Protein AF-A0A7W8G074-F1 (afdb_monomer_lite)

pLDDT: mean 88.77, std 14.01, range [34.03, 98.75]

InterPro domains:
  IPR021770 Protein of unknown function DUF3335 [PF11814] (8-206)

Organism: NCBI:txid659595

Radius of gyration: 16.09 Å; chains: 1; bounding box: 36×40×39 Å

Sequence (214 aa):
MSTRRLRYPAQRLDFTCGASALMYAVARLVPTAGTGLQEEIGIWREANTVYMGAGHPGCGPYGLALAARRRGLQASVLRNTDAVFLAATVRLPAHRAIMASEHARMRHAALQAGVRDAHADIDRWRMSDRIARGEQPIVLVSLARLTGEHAPHWVLVDAITPDTVRFIDPWNDTGGPTARRREVAHGEFARIARFGRIGERALVSVGAGRSSTS

Structure (mmCIF, N/CA/C/O backbone):
data_AF-A0A7W8G074-F1
#
_entry.id   AF-A0A7W8G074-F1
#
loop_
_atom_site.group_PDB
_atom_site.id
_atom_site.type_symbol
_atom_site.label_atom_id
_atom_site.label_alt_id
_atom_site.label_comp_id
_atom_site.label_asym_id
_atom_site.label_entity_id
_atom_site.label_seq_id
_atom_site.pdbx_PDB_ins_code
_atom_site.Cartn_x
_atom_site.Cartn_y
_atom_site.Cartn_z
_atom_site.occupancy
_atom_site.B_iso_or_equiv
_atom_site.auth_seq_id
_atom_site.auth_comp_id
_atom_site.auth_asym_id
_atom_site.auth_atom_id
_atom_site.pdbx_PDB_model_num
ATOM 1 N N . MET A 1 1 ? -17.413 11.388 17.489 1.00 35.72 1 MET A N 1
ATOM 2 C CA . MET A 1 1 ? -16.475 10.275 17.213 1.00 35.72 1 MET A CA 1
ATOM 3 C C . MET A 1 1 ? -15.110 10.637 17.773 1.00 35.72 1 MET A C 1
ATOM 5 O O . MET A 1 1 ? -14.504 11.585 17.294 1.00 35.72 1 MET A O 1
ATOM 9 N N . SER A 1 2 ? -14.678 9.954 18.836 1.00 34.03 2 SER A N 1
ATOM 10 C CA . SER A 1 2 ? -13.442 10.268 19.562 1.00 34.03 2 SER A CA 1
ATOM 11 C C . SER A 1 2 ? -12.218 10.175 18.644 1.00 34.03 2 SER A C 1
ATOM 13 O O . SER A 1 2 ? -11.953 9.138 18.032 1.00 34.03 2 SER A O 1
ATOM 15 N N . THR A 1 3 ? -11.478 11.277 18.536 1.00 38.81 3 THR A N 1
ATOM 16 C CA . THR A 1 3 ? -10.161 11.376 17.908 1.00 38.81 3 THR A CA 1
ATOM 17 C C . THR A 1 3 ? -9.169 10.546 18.717 1.00 38.81 3 THR A C 1
ATOM 19 O O . THR A 1 3 ? -8.430 11.057 19.556 1.00 38.81 3 THR A O 1
ATOM 22 N N . ARG A 1 4 ? -9.140 9.231 18.471 1.00 48.94 4 ARG A N 1
ATOM 23 C CA . ARG A 1 4 ? -8.088 8.338 18.968 1.00 48.94 4 ARG A CA 1
ATOM 24 C C . ARG A 1 4 ? -6.745 8.949 18.558 1.00 48.94 4 ARG A C 1
ATOM 26 O O . ARG A 1 4 ? -6.403 8.948 17.375 1.00 48.94 4 ARG A O 1
ATOM 33 N N . ARG A 1 5 ? -6.038 9.553 19.526 1.00 49.78 5 ARG A N 1
ATOM 34 C CA . ARG A 1 5 ? -4.721 10.174 19.324 1.00 49.78 5 ARG A CA 1
ATOM 35 C C . ARG A 1 5 ? -3.854 9.189 18.546 1.00 49.78 5 ARG A C 1
ATOM 37 O O . ARG A 1 5 ? -3.754 8.026 18.938 1.00 49.78 5 ARG A O 1
ATOM 44 N N . LEU A 1 6 ? -3.244 9.657 17.457 1.00 54.59 6 LEU A N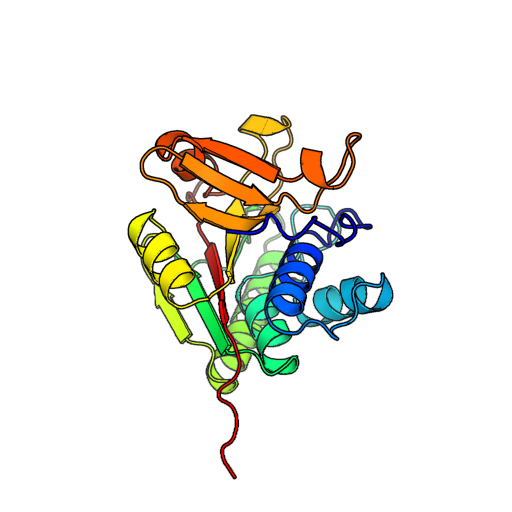 1
ATOM 45 C CA . LEU A 1 6 ? -2.226 8.918 16.718 1.00 54.59 6 LEU A CA 1
ATOM 46 C C . LEU A 1 6 ? -1.060 8.618 17.680 1.00 54.59 6 LEU A C 1
ATOM 48 O O . LEU A 1 6 ? -0.157 9.431 17.826 1.00 54.59 6 LEU A O 1
ATOM 52 N N . ARG A 1 7 ? -1.091 7.471 18.368 1.00 64.50 7 ARG A N 1
ATOM 53 C CA . ARG A 1 7 ? -0.002 6.982 19.237 1.00 64.50 7 ARG A CA 1
ATOM 54 C C . ARG A 1 7 ? 0.980 6.074 18.493 1.00 64.50 7 ARG A C 1
ATOM 56 O O . ARG A 1 7 ? 1.750 5.357 19.115 1.00 64.50 7 ARG A O 1
ATOM 63 N N . TYR A 1 8 ? 0.934 6.070 17.167 1.00 74.00 8 TYR A N 1
ATOM 64 C CA . TYR A 1 8 ? 1.802 5.221 16.362 1.00 74.00 8 TYR A CA 1
ATOM 65 C C . TYR A 1 8 ? 3.059 5.976 15.952 1.00 74.00 8 TYR A C 1
ATOM 67 O O . TYR A 1 8 ? 2.957 7.153 15.613 1.00 74.00 8 TYR A O 1
ATOM 75 N N . PRO A 1 9 ? 4.227 5.333 15.945 1.00 75.12 9 PRO A N 1
ATOM 76 C CA . PRO A 1 9 ? 5.473 5.958 15.516 1.00 75.12 9 PRO A CA 1
ATOM 77 C C . PRO A 1 9 ? 5.463 6.244 14.011 1.00 75.12 9 PRO A C 1
ATOM 79 O O . PRO A 1 9 ? 4.681 5.644 13.269 1.00 75.12 9 PRO A O 1
ATOM 82 N N . ALA A 1 10 ? 6.283 7.198 13.569 1.00 86.19 10 ALA A N 1
ATOM 83 C CA . ALA A 1 10 ? 6.603 7.374 12.151 1.00 86.19 10 ALA A CA 1
ATOM 84 C C . ALA A 1 10 ? 7.384 6.162 11.626 1.00 86.19 10 ALA A C 1
ATOM 86 O O . ALA A 1 10 ? 7.923 5.396 12.431 1.00 86.19 10 ALA A O 1
ATOM 87 N N . GLN A 1 11 ? 7.439 5.985 10.300 1.00 89.50 11 GLN A N 1
ATOM 88 C CA . GLN A 1 11 ? 8.413 5.055 9.732 1.00 89.50 11 GLN A CA 1
ATOM 89 C C . GLN A 1 11 ? 9.815 5.483 10.154 1.00 89.50 11 GLN A C 1
ATOM 91 O O . GLN A 1 11 ? 10.095 6.675 10.292 1.00 89.50 11 GLN A O 1
ATOM 96 N N . ARG A 1 12 ? 10.670 4.500 10.397 1.00 90.19 12 ARG A N 1
ATOM 97 C CA . ARG A 1 12 ? 12.016 4.724 10.935 1.00 90.19 12 ARG A CA 1
ATOM 98 C C . ARG A 1 12 ? 13.106 4.550 9.890 1.00 90.19 12 ARG A C 1
ATOM 100 O O . ARG A 1 12 ? 14.252 4.874 10.171 1.00 90.19 12 ARG A O 1
ATOM 107 N N . LEU A 1 13 ? 12.754 3.987 8.737 1.00 90.88 13 LEU A N 1
ATOM 108 C CA . LEU A 1 13 ? 13.669 3.640 7.660 1.00 90.88 13 LEU A CA 1
ATOM 109 C C . LEU A 1 13 ? 13.098 4.132 6.327 1.00 90.88 13 LEU A C 1
ATOM 111 O O . LEU A 1 13 ? 11.883 4.144 6.121 1.00 90.88 13 LEU A O 1
ATOM 115 N N . ASP A 1 14 ? 13.977 4.475 5.395 1.00 88.56 14 ASP A N 1
ATOM 116 C CA . ASP A 1 14 ? 13.617 5.152 4.137 1.00 88.56 14 ASP A CA 1
ATOM 117 C C . ASP A 1 14 ? 12.815 4.273 3.165 1.00 88.56 14 ASP A C 1
ATOM 119 O O . ASP A 1 14 ? 12.190 4.755 2.227 1.00 88.56 14 ASP A O 1
ATOM 123 N N . PHE A 1 15 ? 12.771 2.967 3.422 1.00 91.25 15 PHE A N 1
ATOM 124 C CA . PHE A 1 15 ? 12.181 1.954 2.547 1.00 91.25 15 PHE A CA 1
ATOM 125 C C . PHE A 1 15 ? 11.014 1.180 3.189 1.00 91.25 15 PHE A C 1
ATOM 127 O O . PHE A 1 15 ? 10.492 0.229 2.600 1.00 91.25 15 PHE A O 1
ATOM 134 N N . THR A 1 16 ? 10.576 1.565 4.394 1.00 94.81 16 THR A N 1
ATOM 135 C CA . THR A 1 16 ? 9.543 0.845 5.164 1.00 94.81 16 THR A CA 1
ATOM 136 C C . THR A 1 16 ? 8.171 1.514 5.150 1.00 94.81 16 THR A C 1
ATOM 138 O O . THR A 1 16 ? 7.312 1.135 5.943 1.00 94.81 16 THR A O 1
ATOM 141 N N . CYS A 1 17 ? 7.891 2.450 4.237 1.00 94.94 17 CYS A N 1
ATOM 142 C CA . CYS A 1 17 ? 6.596 3.146 4.183 1.00 94.94 17 CYS A CA 1
AT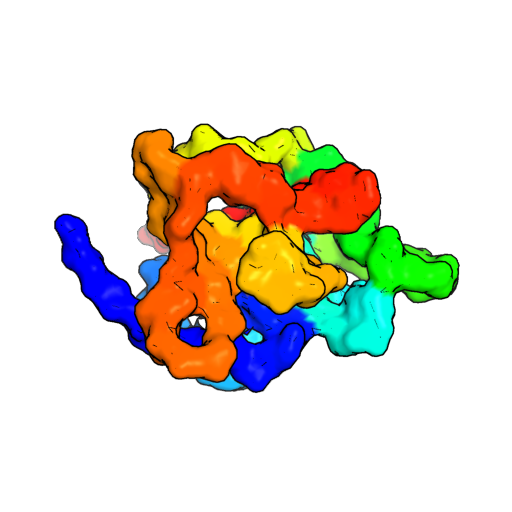OM 143 C C . CYS A 1 17 ? 5.390 2.192 4.140 1.00 94.94 17 CYS A C 1
ATOM 145 O O . CYS A 1 17 ? 4.461 2.326 4.935 1.00 94.94 17 CYS A O 1
ATOM 147 N N . GLY A 1 18 ? 5.439 1.159 3.291 1.00 96.56 18 GLY A N 1
ATOM 148 C CA . GLY A 1 18 ? 4.394 0.133 3.220 1.00 96.56 18 GLY A CA 1
ATOM 149 C C . GLY A 1 18 ? 4.266 -0.673 4.512 1.00 96.56 18 GLY A C 1
ATOM 150 O O . GLY A 1 18 ? 3.155 -0.925 4.976 1.00 96.56 18 GLY A O 1
ATOM 151 N N . ALA A 1 19 ? 5.396 -1.025 5.126 1.00 97.19 19 ALA A N 1
ATOM 152 C CA . ALA A 1 19 ? 5.420 -1.761 6.382 1.00 97.19 19 ALA A CA 1
ATOM 153 C C . ALA A 1 19 ? 4.850 -0.939 7.543 1.00 97.19 19 ALA A C 1
ATOM 155 O O . ALA A 1 19 ? 4.017 -1.431 8.299 1.00 97.19 19 ALA A O 1
ATOM 156 N N . SER A 1 20 ? 5.229 0.334 7.638 1.00 95.38 20 SER A N 1
ATOM 157 C CA . SER A 1 20 ? 4.722 1.276 8.633 1.00 95.38 20 SER A CA 1
ATOM 158 C C . SER A 1 20 ? 3.224 1.552 8.446 1.00 95.38 20 SER A C 1
ATOM 160 O O . SER A 1 20 ? 2.461 1.499 9.413 1.00 95.38 20 SER A O 1
ATOM 162 N N . ALA A 1 21 ? 2.761 1.742 7.203 1.00 95.94 21 ALA A N 1
ATOM 163 C CA . ALA A 1 21 ? 1.339 1.895 6.895 1.00 95.94 21 ALA A CA 1
ATOM 164 C C . ALA A 1 21 ? 0.527 0.644 7.281 1.00 95.94 21 ALA A C 1
ATOM 166 O O . ALA A 1 21 ? -0.542 0.765 7.886 1.00 95.94 21 ALA A O 1
ATOM 167 N N . LEU A 1 22 ? 1.048 -0.558 7.000 1.00 97.31 22 LEU A N 1
ATOM 168 C CA . LEU A 1 22 ? 0.409 -1.806 7.415 1.00 97.31 22 LEU A CA 1
ATOM 169 C C . LEU A 1 22 ? 0.419 -1.980 8.933 1.00 97.31 22 LEU A C 1
ATOM 171 O O . LEU A 1 22 ? -0.613 -2.317 9.500 1.00 97.31 22 LEU A O 1
ATOM 175 N N . MET A 1 23 ? 1.534 -1.706 9.605 1.00 94.88 23 MET A N 1
ATOM 176 C CA . MET A 1 23 ? 1.633 -1.749 11.066 1.00 94.88 23 MET A CA 1
ATOM 177 C C . MET A 1 23 ? 0.585 -0.840 11.718 1.00 94.88 23 MET A C 1
ATOM 179 O O . MET A 1 23 ? -0.084 -1.229 12.676 1.00 94.88 23 MET A O 1
ATOM 183 N N . TYR A 1 24 ? 0.375 0.351 11.150 1.00 92.44 24 TYR A N 1
ATOM 184 C CA . TYR A 1 24 ? -0.671 1.270 11.584 1.00 92.44 24 TYR A CA 1
ATOM 185 C C . TYR A 1 24 ? -2.071 0.670 11.392 1.00 92.44 24 TYR A C 1
ATOM 187 O O . TYR A 1 24 ? -2.896 0.696 12.308 1.00 92.44 24 TYR A O 1
ATOM 195 N N . ALA A 1 25 ? -2.345 0.111 10.212 1.00 94.44 25 ALA A N 1
ATOM 196 C CA . ALA A 1 25 ? -3.617 -0.533 9.902 1.00 94.44 25 ALA A CA 1
ATOM 197 C C . ALA A 1 25 ? -3.902 -1.728 10.830 1.00 94.44 25 ALA A C 1
ATOM 199 O O . ALA A 1 25 ? -4.999 -1.837 11.379 1.00 94.44 25 ALA A O 1
ATOM 200 N N . VAL A 1 26 ? -2.896 -2.574 11.070 1.00 93.81 26 VAL A N 1
ATOM 201 C CA . VAL A 1 26 ? -2.957 -3.717 11.988 1.00 93.81 26 VAL A CA 1
ATOM 202 C C . VAL A 1 26 ? -3.316 -3.238 13.380 1.00 93.81 26 VAL A C 1
ATOM 204 O O . VAL A 1 26 ? -4.281 -3.719 13.960 1.00 93.81 26 VAL A O 1
ATOM 207 N N . ALA A 1 27 ? -2.613 -2.243 13.904 1.00 91.25 27 ALA A N 1
ATOM 208 C CA . ALA A 1 27 ? -2.839 -1.805 15.268 1.00 91.25 27 ALA A CA 1
ATOM 209 C C . ALA A 1 27 ? -4.152 -1.014 15.454 1.00 91.25 27 ALA A C 1
ATOM 211 O O . ALA A 1 27 ? -4.669 -0.895 16.571 1.00 91.25 27 ALA A O 1
ATOM 212 N N . ARG A 1 28 ? -4.760 -0.502 14.370 1.00 90.31 28 ARG A N 1
ATOM 213 C CA . ARG A 1 28 ? -6.147 -0.004 14.403 1.00 90.31 28 ARG A CA 1
ATOM 214 C C . ARG A 1 28 ? -7.155 -1.112 14.685 1.00 90.31 28 ARG A C 1
ATOM 216 O O . ARG A 1 28 ? -8.106 -0.839 15.417 1.00 90.31 28 ARG A O 1
ATOM 223 N N . LEU A 1 29 ? -6.915 -2.302 14.138 1.00 92.38 29 LEU A N 1
ATOM 224 C CA . LEU A 1 29 ? -7.785 -3.476 14.221 1.00 92.38 29 LEU A CA 1
ATOM 225 C C . LEU A 1 29 ? -7.451 -4.387 15.414 1.00 92.38 29 LEU A C 1
ATOM 227 O O . LEU A 1 29 ? -8.345 -5.006 15.977 1.00 92.38 29 LEU A O 1
ATOM 231 N N . VAL A 1 30 ? -6.180 -4.440 15.818 1.00 91.25 30 VAL A N 1
ATOM 232 C CA . VAL A 1 30 ? -5.643 -5.290 16.888 1.00 91.25 30 VAL A CA 1
ATOM 233 C C . VAL A 1 30 ? -4.858 -4.403 17.864 1.00 91.25 30 VAL A C 1
ATOM 235 O O . VAL A 1 30 ? -3.669 -4.163 17.656 1.00 91.25 30 VAL A O 1
ATOM 238 N N . PRO A 1 31 ? -5.494 -3.870 18.927 1.00 84.94 31 PRO A N 1
ATOM 239 C CA . PRO A 1 31 ? -4.863 -2.896 19.827 1.00 84.94 31 PRO A CA 1
ATOM 240 C C . PRO A 1 31 ? -3.605 -3.391 20.556 1.00 84.94 31 PRO A C 1
ATOM 242 O O . PRO A 1 31 ? -2.820 -2.572 21.022 1.00 84.94 31 PRO A O 1
ATOM 245 N N . THR A 1 32 ? -3.418 -4.708 20.655 1.00 86.75 32 THR A N 1
ATOM 246 C CA . THR A 1 32 ? -2.262 -5.365 21.282 1.00 86.75 32 THR A CA 1
ATOM 247 C C . THR A 1 32 ? -1.091 -5.602 20.326 1.00 86.75 32 THR A C 1
ATOM 249 O O . THR A 1 32 ? -0.056 -6.109 20.752 1.00 86.75 32 THR A O 1
ATOM 252 N N . ALA A 1 33 ? -1.231 -5.265 19.039 1.00 88.00 33 ALA A N 1
ATOM 253 C CA . ALA A 1 33 ? -0.178 -5.482 18.056 1.00 88.00 33 ALA A CA 1
ATOM 254 C C . ALA A 1 33 ? 1.072 -4.641 18.361 1.00 88.00 33 ALA A C 1
ATOM 256 O O . ALA A 1 33 ? 0.982 -3.476 18.757 1.00 88.00 33 ALA A O 1
ATOM 257 N N . GLY A 1 34 ? 2.247 -5.231 18.129 1.00 86.50 34 GLY A N 1
ATOM 258 C CA . GLY A 1 34 ? 3.523 -4.539 18.266 1.00 86.50 34 GLY A CA 1
ATOM 259 C C . GLY A 1 34 ? 3.649 -3.368 17.289 1.00 86.50 34 GLY A C 1
ATOM 260 O O . GLY A 1 34 ? 3.183 -3.426 16.156 1.00 86.50 34 GLY A O 1
ATOM 261 N N . THR A 1 35 ? 4.297 -2.287 17.726 1.00 89.56 35 THR A N 1
ATOM 262 C CA . THR A 1 35 ? 4.572 -1.101 16.886 1.00 89.56 35 THR A CA 1
ATOM 263 C C . THR A 1 35 ? 6.049 -0.690 16.916 1.00 89.56 35 THR A C 1
ATOM 265 O O . THR A 1 35 ? 6.412 0.462 16.646 1.00 89.56 35 THR A O 1
ATOM 268 N N . GLY A 1 36 ? 6.911 -1.607 17.357 1.00 91.75 36 GLY A N 1
ATOM 269 C CA . GLY A 1 36 ? 8.351 -1.400 17.470 1.00 91.75 36 GLY A CA 1
ATOM 270 C C . GLY A 1 36 ? 9.069 -1.531 16.126 1.00 91.75 36 GLY A C 1
ATOM 271 O O . GLY A 1 36 ? 8.514 -2.040 15.158 1.00 91.75 36 GLY A O 1
ATOM 272 N N . LEU A 1 37 ? 10.338 -1.117 16.088 1.00 93.44 37 LEU A N 1
ATOM 273 C CA . LEU A 1 37 ? 11.189 -1.232 14.896 1.00 93.44 37 LEU A CA 1
ATOM 274 C C . LEU A 1 37 ? 11.324 -2.685 14.403 1.00 93.44 37 LEU A C 1
ATOM 276 O O . LEU A 1 37 ? 11.368 -2.925 13.202 1.00 93.44 37 LEU A O 1
ATOM 280 N N . GLN A 1 38 ? 11.360 -3.658 15.319 1.00 95.12 38 GLN A N 1
ATOM 281 C CA . GLN A 1 38 ? 11.438 -5.078 14.958 1.00 95.12 38 GLN A CA 1
ATOM 282 C C . GLN A 1 38 ? 10.217 -5.535 14.155 1.00 95.12 38 GLN A C 1
ATOM 284 O O . GLN A 1 38 ? 10.370 -6.255 13.174 1.00 95.12 38 GLN A O 1
ATOM 289 N N . GLU A 1 39 ? 9.023 -5.074 14.531 1.00 95.19 39 GLU A N 1
ATOM 290 C CA . GLU A 1 39 ? 7.791 -5.384 13.805 1.00 95.19 39 GLU A CA 1
ATOM 291 C C . GLU A 1 39 ? 7.772 -4.703 12.431 1.00 95.19 39 GLU A C 1
ATOM 293 O O . GLU A 1 39 ? 7.429 -5.328 11.432 1.00 95.19 39 GLU A O 1
ATOM 298 N N . GLU A 1 40 ? 8.216 -3.445 12.359 1.00 96.38 40 GLU A N 1
ATOM 299 C CA . GLU A 1 40 ? 8.347 -2.696 11.105 1.00 96.38 40 GLU A CA 1
ATOM 300 C C . GLU A 1 40 ? 9.286 -3.404 10.109 1.00 96.38 40 GLU A C 1
ATOM 302 O O . GLU A 1 40 ? 8.924 -3.615 8.949 1.00 96.38 40 GLU A O 1
ATOM 307 N N . ILE A 1 41 ? 10.463 -3.845 10.569 1.00 97.00 41 ILE A N 1
ATOM 308 C CA . ILE A 1 41 ? 11.409 -4.631 9.762 1.00 97.00 41 ILE A CA 1
ATOM 309 C C . ILE A 1 41 ? 10.826 -6.007 9.425 1.00 97.00 41 ILE A C 1
ATOM 311 O O . ILE A 1 41 ? 10.993 -6.479 8.301 1.00 97.00 41 ILE A O 1
ATOM 315 N N . GLY A 1 42 ? 10.139 -6.653 10.369 1.00 97.50 42 GLY A N 1
ATOM 316 C CA . GLY A 1 42 ? 9.485 -7.944 10.167 1.00 97.50 42 GLY A CA 1
ATOM 317 C C . GLY A 1 42 ? 8.478 -7.891 9.022 1.00 97.50 42 GLY A C 1
ATOM 318 O O . GLY A 1 42 ? 8.593 -8.666 8.076 1.00 97.50 42 GLY A O 1
ATOM 319 N N . ILE A 1 43 ? 7.561 -6.918 9.047 1.00 98.00 43 ILE A N 1
ATOM 320 C CA . ILE A 1 43 ? 6.612 -6.682 7.951 1.00 98.00 43 ILE A CA 1
ATOM 321 C C . ILE A 1 43 ? 7.357 -6.436 6.639 1.00 98.00 43 ILE A C 1
ATOM 323 O O . ILE A 1 43 ? 7.006 -7.026 5.619 1.00 98.00 43 ILE A O 1
ATOM 327 N N . TRP A 1 44 ? 8.386 -5.585 6.645 1.00 97.81 44 TRP A N 1
ATOM 328 C CA . TRP A 1 44 ? 9.151 -5.299 5.434 1.00 97.81 44 TRP A CA 1
ATOM 329 C C . TRP A 1 44 ? 9.794 -6.563 4.849 1.00 97.81 44 TRP A C 1
ATOM 331 O O . TRP A 1 44 ? 9.658 -6.803 3.655 1.00 97.81 44 TRP A O 1
ATOM 341 N N . ARG A 1 45 ? 10.408 -7.426 5.667 1.00 97.31 45 ARG A N 1
ATOM 342 C CA . ARG A 1 45 ? 11.003 -8.695 5.205 1.00 97.31 45 ARG A CA 1
ATOM 343 C C . ARG A 1 45 ? 9.983 -9.651 4.590 1.00 97.31 45 ARG A C 1
ATOM 345 O O . ARG A 1 45 ? 10.347 -10.469 3.754 1.00 97.31 45 ARG A O 1
ATOM 352 N N . GLU A 1 46 ? 8.730 -9.584 5.028 1.00 97.50 46 GLU A N 1
ATOM 353 C CA . GLU A 1 46 ? 7.642 -10.400 4.482 1.00 97.50 46 GLU A CA 1
ATOM 354 C C . GLU A 1 46 ? 7.043 -9.816 3.203 1.00 97.50 46 GLU A C 1
ATOM 356 O O . GLU A 1 46 ? 6.485 -10.560 2.396 1.00 97.50 46 GLU A O 1
ATOM 361 N N . ALA A 1 47 ? 7.122 -8.493 3.044 1.00 97.88 47 ALA A N 1
ATOM 362 C CA . ALA A 1 47 ? 6.377 -7.750 2.038 1.00 97.88 47 ALA A CA 1
ATOM 363 C C . ALA A 1 47 ? 7.236 -7.108 0.941 1.00 97.88 47 ALA A C 1
ATOM 365 O O . ALA A 1 47 ? 6.672 -6.551 -0.013 1.00 97.88 47 ALA A O 1
ATOM 366 N N . ASN A 1 48 ? 8.563 -7.114 1.083 1.00 95.50 48 ASN A N 1
ATOM 367 C CA . ASN A 1 48 ? 9.450 -6.403 0.179 1.00 95.50 48 ASN A CA 1
ATOM 368 C C . ASN A 1 48 ? 9.417 -6.964 -1.247 1.00 95.50 48 ASN A C 1
ATOM 370 O O . ASN A 1 48 ? 9.071 -8.109 -1.532 1.00 95.50 48 ASN A O 1
ATOM 374 N N . THR A 1 49 ? 9.752 -6.077 -2.167 1.00 91.94 49 THR A N 1
ATOM 375 C CA . THR A 1 49 ? 10.137 -6.426 -3.529 1.00 91.94 49 THR A CA 1
ATOM 376 C C . THR A 1 49 ? 11.623 -6.800 -3.552 1.00 91.94 49 THR A C 1
ATOM 378 O O . THR A 1 49 ? 12.318 -6.681 -2.545 1.00 91.94 49 THR A O 1
ATOM 381 N N . VAL A 1 50 ? 12.137 -7.242 -4.701 1.00 91.69 50 VAL A N 1
ATOM 382 C CA . VAL A 1 50 ? 13.587 -7.478 -4.855 1.00 91.69 50 VAL A CA 1
ATOM 383 C C . VAL A 1 50 ? 14.323 -6.209 -5.270 1.00 91.69 50 VAL A C 1
ATOM 385 O O . VAL A 1 50 ? 15.444 -5.966 -4.838 1.00 91.69 50 VAL A O 1
ATOM 388 N N . TYR A 1 51 ? 13.680 -5.380 -6.092 1.00 91.19 51 TYR A N 1
ATOM 389 C CA . TYR A 1 51 ? 14.258 -4.155 -6.629 1.00 91.19 51 TYR A CA 1
ATOM 390 C C . TYR A 1 51 ? 13.218 -3.041 -6.645 1.00 91.19 51 TYR A C 1
ATOM 392 O O . TYR A 1 51 ? 12.050 -3.275 -6.956 1.00 91.19 51 TYR A O 1
ATOM 400 N N . MET A 1 52 ? 13.666 -1.819 -6.366 1.00 81.44 52 MET A N 1
ATOM 401 C CA . MET A 1 52 ? 12.870 -0.604 -6.510 1.00 81.44 52 MET A CA 1
ATOM 402 C C . MET A 1 52 ? 13.803 0.563 -6.832 1.00 81.44 52 MET A C 1
ATOM 404 O O . MET A 1 52 ? 14.569 1.012 -5.981 1.00 81.44 52 MET A O 1
ATOM 408 N N . GLY A 1 53 ? 13.779 1.040 -8.078 1.00 80.75 53 GLY A N 1
ATOM 409 C CA . GLY A 1 53 ? 14.746 2.044 -8.530 1.00 80.75 53 GLY A CA 1
ATOM 410 C C . GLY A 1 53 ? 16.200 1.603 -8.298 1.00 80.75 53 GLY A C 1
ATOM 411 O O . GLY A 1 53 ? 16.576 0.489 -8.663 1.00 80.75 53 GLY A O 1
ATOM 412 N N . ALA A 1 54 ? 17.008 2.489 -7.707 1.00 72.00 54 ALA A N 1
ATOM 413 C CA . ALA A 1 54 ? 18.404 2.232 -7.327 1.00 72.00 54 ALA A CA 1
ATOM 414 C C . ALA A 1 54 ? 18.611 2.059 -5.806 1.00 72.00 54 ALA A C 1
ATOM 416 O O . ALA A 1 54 ? 19.739 1.859 -5.367 1.00 72.00 54 ALA A O 1
ATOM 417 N N . GLY A 1 55 ? 17.544 2.181 -5.009 1.00 79.12 55 GLY A N 1
ATOM 418 C CA . GLY A 1 55 ? 17.601 2.137 -3.549 1.00 79.12 55 GLY A CA 1
ATOM 419 C C . GLY A 1 55 ? 17.216 0.776 -2.972 1.00 79.12 55 GLY A C 1
ATOM 420 O O . GLY A 1 55 ? 17.043 -0.211 -3.691 1.00 79.12 55 GLY A O 1
ATOM 421 N N . HIS A 1 56 ? 17.048 0.738 -1.649 1.00 85.81 56 HIS A N 1
ATOM 422 C CA . HIS A 1 56 ? 16.499 -0.429 -0.963 1.00 85.81 56 HIS A CA 1
ATOM 423 C C . HIS A 1 56 ? 15.086 -0.738 -1.479 1.00 85.81 56 HIS A C 1
ATOM 425 O O . HIS A 1 56 ? 14.290 0.184 -1.683 1.00 85.81 56 HIS A O 1
ATOM 431 N N . PRO A 1 57 ? 14.737 -2.018 -1.675 1.00 91.00 57 PRO A N 1
ATOM 432 C CA . PRO A 1 57 ? 13.415 -2.361 -2.159 1.00 91.00 57 PRO A CA 1
ATOM 433 C C . PRO A 1 57 ? 12.346 -2.025 -1.118 1.00 91.00 57 PRO A C 1
ATOM 435 O O . PRO A 1 57 ? 12.432 -2.436 0.038 1.00 91.00 57 PRO A O 1
ATOM 438 N N . GLY A 1 58 ? 11.301 -1.319 -1.543 1.00 93.69 58 GLY A N 1
ATOM 439 C CA . GLY A 1 58 ? 10.085 -1.132 -0.754 1.00 93.69 58 GLY A CA 1
ATOM 440 C C . GLY A 1 58 ? 9.149 -2.344 -0.817 1.00 93.69 58 GLY A C 1
ATOM 441 O O . GLY A 1 58 ? 9.489 -3.398 -1.360 1.00 93.69 58 GLY A O 1
ATOM 442 N N . CYS A 1 59 ? 7.936 -2.182 -0.288 1.00 97.19 59 CYS A N 1
ATOM 443 C CA . CYS A 1 59 ? 6.919 -3.237 -0.240 1.00 97.19 59 CYS A CA 1
ATOM 444 C C . CYS A 1 59 ? 6.055 -3.299 -1.511 1.00 97.19 59 CYS A C 1
ATOM 446 O O . CYS A 1 59 ? 5.685 -2.261 -2.066 1.00 97.19 59 CYS A O 1
ATOM 448 N N . GLY A 1 60 ? 5.682 -4.512 -1.929 1.00 97.38 60 GLY A N 1
ATOM 449 C CA . GLY A 1 60 ? 4.702 -4.754 -2.994 1.00 97.38 60 GLY A CA 1
ATOM 450 C C . GLY A 1 60 ? 3.288 -5.017 -2.450 1.00 97.38 60 GLY A C 1
ATOM 451 O O . GLY A 1 60 ? 3.144 -5.429 -1.297 1.00 97.38 60 GLY A O 1
ATOM 452 N N . PRO A 1 61 ? 2.225 -4.849 -3.262 1.00 98.25 61 PRO A N 1
ATOM 453 C CA . PRO A 1 61 ? 0.841 -4.985 -2.797 1.00 98.25 61 PRO A CA 1
ATOM 454 C C . PRO A 1 61 ? 0.520 -6.395 -2.282 1.00 98.25 61 PRO A C 1
ATOM 456 O O . PRO A 1 61 ? -0.095 -6.551 -1.229 1.00 98.25 61 PRO A O 1
ATOM 459 N N . TYR A 1 62 ? 0.977 -7.431 -2.991 1.00 98.62 62 TYR A N 1
ATOM 460 C CA . TYR A 1 62 ? 0.765 -8.823 -2.587 1.00 98.62 62 TYR A CA 1
ATOM 461 C C . TYR A 1 62 ? 1.564 -9.199 -1.339 1.00 98.62 62 TYR A C 1
ATOM 463 O O . TYR A 1 62 ? 1.044 -9.900 -0.476 1.00 98.62 62 TYR A O 1
ATOM 471 N N . GLY A 1 63 ? 2.787 -8.680 -1.211 1.00 98.44 63 GLY A N 1
ATOM 472 C CA . GLY A 1 63 ? 3.604 -8.849 -0.013 1.00 98.44 63 GLY A CA 1
ATOM 473 C C . GLY A 1 63 ? 2.945 -8.229 1.222 1.00 98.44 63 GLY A C 1
ATOM 474 O O . GLY A 1 63 ? 2.816 -8.888 2.251 1.00 98.44 63 GLY A O 1
ATOM 475 N N . LEU A 1 64 ? 2.430 -6.999 1.105 1.00 98.75 64 LEU A N 1
ATOM 476 C CA . LEU A 1 64 ? 1.680 -6.344 2.184 1.00 98.75 64 LEU A CA 1
ATOM 477 C C . LEU A 1 64 ? 0.417 -7.126 2.557 1.00 98.75 64 LEU A C 1
ATOM 479 O O . LEU A 1 64 ? 0.140 -7.334 3.738 1.00 98.75 64 LEU A O 1
ATOM 483 N N . ALA A 1 65 ? -0.340 -7.597 1.564 1.00 98.62 65 ALA A N 1
ATOM 484 C CA . ALA A 1 65 ? -1.525 -8.406 1.819 1.00 98.62 65 ALA A CA 1
ATOM 485 C C . ALA A 1 65 ? -1.173 -9.718 2.543 1.00 98.62 65 ALA A C 1
ATOM 487 O O . ALA A 1 65 ? -1.847 -10.082 3.504 1.00 98.62 65 ALA A O 1
ATOM 488 N N . LEU A 1 66 ? -0.095 -10.400 2.144 1.00 98.38 66 LEU A N 1
ATOM 489 C CA . LEU A 1 66 ? 0.408 -11.603 2.813 1.00 98.38 66 LEU A CA 1
ATOM 490 C C . LEU A 1 66 ? 0.838 -11.336 4.256 1.00 98.38 66 LEU A C 1
ATOM 492 O O . LEU A 1 66 ? 0.437 -12.075 5.156 1.00 98.38 66 LEU A O 1
ATOM 496 N N . ALA A 1 67 ? 1.602 -10.270 4.489 1.00 98.31 67 ALA A N 1
ATOM 497 C CA . ALA A 1 67 ? 1.997 -9.852 5.830 1.00 98.31 67 ALA A CA 1
ATOM 498 C C . ALA A 1 67 ? 0.766 -9.569 6.715 1.00 98.31 67 ALA A C 1
ATOM 500 O O . ALA A 1 67 ? 0.751 -9.923 7.895 1.00 98.31 67 ALA A O 1
ATOM 501 N N . ALA A 1 68 ? -0.311 -9.012 6.153 1.00 98.12 68 ALA A N 1
ATOM 502 C CA . ALA A 1 68 ? -1.574 -8.841 6.869 1.00 98.12 68 ALA A CA 1
ATOM 503 C C . ALA A 1 68 ? -2.243 -10.187 7.210 1.00 98.12 68 ALA A C 1
ATOM 505 O O . ALA A 1 68 ? -2.691 -10.379 8.342 1.00 98.12 68 ALA A O 1
ATOM 506 N N . ARG A 1 69 ? -2.270 -11.146 6.270 1.00 97.88 69 ARG A N 1
ATOM 507 C CA . ARG A 1 69 ? -2.814 -12.500 6.508 1.00 97.88 69 ARG A CA 1
ATOM 508 C C . ARG A 1 69 ? -2.066 -13.233 7.620 1.00 97.88 69 ARG A C 1
ATOM 510 O O . ARG A 1 69 ? -2.704 -13.850 8.466 1.00 97.88 69 ARG A O 1
ATOM 517 N N . ARG A 1 70 ? -0.734 -13.113 7.669 1.00 96.19 70 ARG A N 1
ATOM 518 C CA . ARG A 1 70 ? 0.108 -13.684 8.741 1.00 96.19 70 ARG A CA 1
ATOM 519 C C . ARG A 1 70 ? -0.225 -13.135 10.128 1.00 96.19 70 ARG A C 1
ATOM 521 O O . ARG A 1 70 ? 0.001 -13.810 11.122 1.00 96.19 70 ARG A O 1
ATOM 528 N N . ARG A 1 71 ? -0.814 -11.940 10.185 1.00 95.25 71 ARG A N 1
ATOM 529 C CA . ARG A 1 71 ? -1.299 -11.284 11.410 1.00 95.25 71 ARG A CA 1
ATOM 530 C C . ARG A 1 71 ? -2.776 -11.573 11.701 1.00 95.25 71 ARG A C 1
ATOM 532 O O . ARG A 1 71 ? -3.389 -10.880 12.504 1.00 95.25 71 ARG A O 1
ATOM 539 N N . GLY A 1 72 ? -3.368 -12.566 11.032 1.00 95.62 72 GLY A N 1
ATOM 540 C CA . GLY A 1 72 ? -4.753 -12.995 11.249 1.00 95.62 72 GLY A CA 1
ATOM 541 C C . GLY A 1 72 ? -5.816 -12.083 10.628 1.00 95.62 72 GLY A C 1
ATOM 542 O O . GLY A 1 72 ? -7.008 -12.297 10.842 1.00 95.62 72 GLY A O 1
ATOM 543 N N . LEU A 1 73 ? -5.424 -11.076 9.845 1.00 97.19 73 LEU A N 1
ATOM 544 C CA . LEU A 1 73 ? -6.357 -10.141 9.217 1.00 97.19 73 LEU A CA 1
ATOM 545 C C . LEU A 1 73 ? -6.876 -10.675 7.885 1.00 97.19 73 LEU A C 1
ATOM 547 O O . LEU A 1 73 ? -6.226 -11.476 7.216 1.00 97.19 73 LEU A O 1
ATOM 551 N N . GLN A 1 74 ? -8.048 -10.215 7.458 1.00 98.00 74 GLN A N 1
ATOM 552 C CA . GLN A 1 74 ? -8.481 -10.352 6.067 1.00 98.00 74 GLN A CA 1
ATOM 553 C C . GLN A 1 74 ? -7.744 -9.327 5.208 1.00 98.00 74 GLN A C 1
ATOM 555 O O . GLN A 1 74 ? -7.489 -8.215 5.664 1.00 98.00 74 GLN A O 1
ATOM 560 N N . ALA A 1 75 ? -7.419 -9.685 3.966 1.00 98.31 75 ALA A N 1
ATOM 561 C CA . ALA A 1 75 ? -6.732 -8.778 3.055 1.00 98.31 75 ALA A CA 1
ATOM 562 C C . ALA A 1 75 ? -7.278 -8.875 1.629 1.00 98.31 75 ALA A C 1
ATOM 564 O O . ALA A 1 75 ? -7.777 -9.916 1.192 1.00 98.31 75 ALA A O 1
ATOM 565 N N . SER A 1 76 ? -7.181 -7.771 0.896 1.00 98.25 76 SER A N 1
ATOM 566 C CA . SER A 1 76 ? -7.481 -7.719 -0.531 1.00 98.25 76 SER A CA 1
ATOM 567 C C . SER A 1 76 ? -6.568 -6.740 -1.253 1.00 98.25 76 SER A C 1
ATOM 569 O O . SER A 1 76 ? -6.149 -5.744 -0.665 1.00 98.25 76 SER A O 1
ATOM 571 N N . VAL A 1 77 ? -6.300 -7.015 -2.524 1.00 98.50 77 VAL A N 1
ATOM 572 C CA . VAL A 1 77 ? -5.550 -6.162 -3.442 1.00 98.50 77 VAL A CA 1
ATOM 573 C C . VAL A 1 77 ? -6.490 -5.682 -4.544 1.00 98.50 77 VAL A C 1
ATOM 575 O O . VAL A 1 77 ? -7.270 -6.457 -5.098 1.00 98.50 77 VAL A O 1
ATOM 578 N N . LEU A 1 78 ? -6.423 -4.390 -4.844 1.00 97.88 78 LEU A N 1
ATOM 579 C CA . LEU A 1 78 ? -7.052 -3.762 -5.998 1.00 97.88 78 LEU A CA 1
ATOM 580 C C . LEU A 1 78 ? -5.955 -3.111 -6.839 1.00 97.88 78 LEU A C 1
ATOM 582 O O . LEU A 1 78 ? -5.100 -2.413 -6.290 1.00 97.88 78 LEU A O 1
ATOM 586 N N . ARG A 1 79 ? -5.975 -3.332 -8.149 1.00 96.75 79 ARG A N 1
ATOM 587 C CA . ARG A 1 79 ? -4.965 -2.823 -9.086 1.00 96.75 79 ARG A CA 1
ATOM 588 C C . ARG A 1 79 ? -5.600 -2.436 -10.414 1.00 96.75 79 ARG A C 1
ATOM 590 O O . ARG A 1 79 ? -6.584 -3.045 -10.821 1.00 96.75 79 ARG A O 1
ATOM 597 N N . ASN A 1 80 ? -5.021 -1.459 -11.104 1.00 96.38 80 ASN A N 1
ATOM 598 C CA . ASN A 1 80 ? -5.511 -1.023 -12.417 1.00 96.38 80 ASN A CA 1
ATOM 599 C C . ASN A 1 80 ? -4.766 -1.661 -13.604 1.00 96.38 80 ASN A C 1
ATOM 601 O O . ASN A 1 80 ? -5.098 -1.380 -14.753 1.00 96.38 80 ASN A O 1
ATOM 605 N N . THR A 1 81 ? -3.759 -2.496 -13.350 1.00 94.88 81 THR A N 1
ATOM 606 C CA . THR A 1 81 ? -2.924 -3.129 -14.379 1.00 94.88 81 THR A CA 1
ATOM 607 C C . THR A 1 81 ? -2.466 -4.519 -13.937 1.00 94.88 81 THR A C 1
ATOM 609 O O . THR A 1 81 ? -2.377 -4.783 -12.736 1.00 94.88 81 THR A O 1
ATOM 612 N N . ASP A 1 82 ? -2.189 -5.409 -14.895 1.00 94.06 82 ASP A N 1
ATOM 613 C CA . ASP A 1 82 ? -1.511 -6.705 -14.692 1.00 94.06 82 ASP A CA 1
ATOM 614 C C . ASP A 1 82 ? 0.022 -6.594 -14.782 1.00 94.06 82 ASP A C 1
ATOM 616 O O . ASP A 1 82 ? 0.730 -7.592 -14.645 1.00 94.06 82 ASP A O 1
ATOM 620 N N . ALA A 1 83 ? 0.556 -5.395 -15.036 1.00 94.81 83 ALA A N 1
ATOM 621 C CA . ALA A 1 83 ? 1.995 -5.181 -15.091 1.00 94.81 83 ALA A CA 1
ATOM 622 C C . ALA A 1 83 ? 2.677 -5.557 -13.763 1.00 94.81 83 ALA A C 1
ATOM 624 O O . ALA A 1 83 ? 2.119 -5.393 -12.677 1.00 94.81 83 ALA A O 1
ATOM 625 N N . VAL A 1 84 ? 3.928 -6.014 -13.858 1.00 95.94 84 VAL A N 1
ATOM 626 C CA . VAL A 1 84 ? 4.764 -6.289 -12.685 1.00 95.94 84 VAL A CA 1
ATOM 627 C C . VAL A 1 84 ? 4.942 -5.003 -11.885 1.00 95.94 84 VAL A C 1
ATOM 629 O O . VAL A 1 84 ? 5.435 -4.004 -12.417 1.00 95.94 84 VAL A O 1
ATOM 632 N N . PHE A 1 85 ? 4.566 -5.063 -10.605 1.00 95.75 85 PHE A N 1
ATOM 633 C CA . PHE A 1 85 ? 4.496 -3.890 -9.738 1.00 95.75 85 PHE A CA 1
ATOM 634 C C . PHE A 1 85 ? 5.796 -3.078 -9.750 1.00 95.75 85 PHE A C 1
ATOM 636 O O . PHE A 1 85 ? 6.857 -3.614 -9.422 1.00 95.75 85 PHE A O 1
ATOM 643 N N . LEU A 1 86 ? 5.715 -1.799 -10.134 1.00 94.25 86 LEU A N 1
ATOM 644 C CA . LEU A 1 86 ? 6.838 -0.856 -10.221 1.00 94.25 86 LEU A CA 1
ATOM 645 C C . LEU A 1 86 ? 8.032 -1.297 -11.091 1.00 94.25 86 LEU A C 1
ATOM 647 O O . LEU A 1 86 ? 9.095 -0.670 -11.030 1.00 94.25 86 LEU A O 1
ATOM 651 N N . ALA A 1 87 ? 7.894 -2.306 -11.958 1.00 93.50 87 ALA A N 1
ATOM 652 C CA . ALA A 1 87 ? 8.995 -2.772 -12.811 1.00 93.50 87 ALA A CA 1
ATOM 653 C C . ALA A 1 87 ? 9.529 -1.683 -13.758 1.00 93.50 87 ALA A C 1
ATOM 655 O O . ALA A 1 87 ? 10.703 -1.700 -14.129 1.00 93.50 87 ALA A O 1
ATOM 656 N N . ALA A 1 88 ? 8.697 -0.693 -14.102 1.00 91.25 88 ALA A N 1
ATOM 657 C CA . ALA A 1 88 ? 9.094 0.469 -14.896 1.00 91.25 88 ALA A CA 1
ATOM 658 C C . ALA A 1 88 ? 10.134 1.371 -14.198 1.00 91.25 88 ALA A C 1
ATOM 660 O O . ALA A 1 88 ? 10.783 2.176 -14.863 1.00 91.25 88 ALA A O 1
ATOM 661 N N . THR A 1 89 ? 10.318 1.241 -12.878 1.00 89.50 89 THR A N 1
ATOM 662 C CA . THR A 1 89 ? 11.357 1.971 -12.126 1.00 89.50 89 THR A CA 1
ATOM 663 C C . THR A 1 89 ? 12.749 1.367 -12.288 1.00 89.50 89 THR A C 1
ATOM 665 O O . THR A 1 89 ? 13.745 2.020 -11.978 1.00 89.50 89 THR A O 1
ATOM 668 N N . VAL A 1 90 ? 12.842 0.134 -12.793 1.00 91.12 90 VAL A N 1
ATOM 669 C CA . VAL A 1 90 ? 14.086 -0.633 -12.851 1.00 91.12 90 VAL A CA 1
ATOM 670 C C . VAL A 1 90 ? 14.602 -0.701 -14.283 1.00 91.12 90 VAL A C 1
ATOM 672 O O . VAL A 1 90 ? 13.919 -1.166 -15.196 1.00 91.12 90 VAL A O 1
ATOM 675 N N . ARG A 1 91 ? 15.840 -0.236 -14.492 1.00 90.94 91 ARG A N 1
ATOM 676 C CA . ARG A 1 91 ? 16.437 -0.075 -15.831 1.00 90.94 91 ARG A CA 1
ATOM 677 C C . ARG A 1 91 ? 16.968 -1.376 -16.428 1.00 90.94 91 ARG A C 1
ATOM 679 O O . ARG A 1 91 ? 16.831 -1.581 -17.633 1.00 90.94 91 ARG A O 1
ATOM 686 N N . LEU A 1 92 ? 17.538 -2.255 -15.606 1.00 94.19 92 LEU A N 1
ATOM 687 C CA . LEU A 1 92 ? 18.182 -3.480 -16.078 1.00 94.19 92 LEU A CA 1
ATOM 688 C C . LEU A 1 92 ? 17.140 -4.563 -16.416 1.00 94.19 92 LEU A C 1
ATOM 690 O O . LEU A 1 92 ? 16.358 -4.938 -15.538 1.00 94.19 92 LEU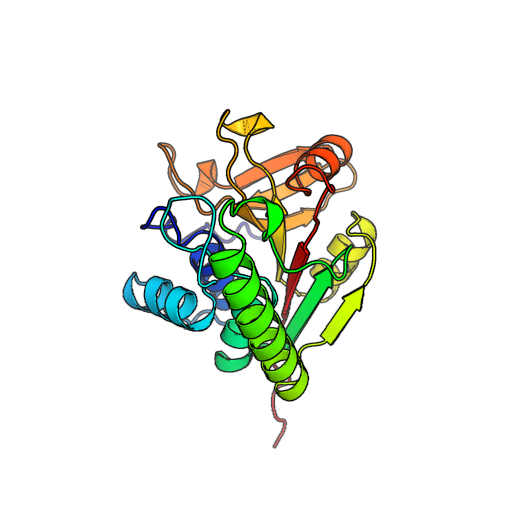 A O 1
ATOM 694 N N . PRO A 1 93 ? 17.129 -5.106 -17.651 1.00 94.38 93 PRO A N 1
ATOM 695 C CA . PRO A 1 93 ? 16.208 -6.178 -18.033 1.00 94.38 93 PRO A CA 1
ATOM 696 C C . PRO A 1 93 ? 16.303 -7.414 -17.131 1.00 94.38 93 PRO A C 1
ATOM 698 O O . PRO A 1 93 ? 15.274 -7.959 -16.743 1.00 94.38 93 PRO A O 1
ATOM 701 N N . ALA A 1 94 ? 17.520 -7.805 -16.735 1.00 95.06 94 ALA A N 1
ATOM 702 C CA . ALA A 1 94 ? 17.745 -8.936 -15.835 1.00 95.06 94 ALA A CA 1
ATOM 703 C C . ALA A 1 94 ? 17.054 -8.742 -14.472 1.00 95.06 94 ALA A C 1
ATOM 705 O O . ALA A 1 94 ? 16.385 -9.645 -13.978 1.00 95.06 94 ALA A O 1
ATOM 706 N N . HIS A 1 95 ? 17.126 -7.536 -13.898 1.00 95.00 95 HIS A N 1
ATOM 707 C CA . HIS A 1 95 ? 16.428 -7.224 -12.648 1.00 95.00 95 HIS A CA 1
ATOM 708 C C . HIS A 1 95 ? 14.906 -7.247 -12.831 1.00 95.00 95 HIS A C 1
ATOM 710 O O . HIS A 1 95 ? 14.197 -7.761 -11.970 1.00 95.00 95 HIS A O 1
ATOM 716 N N . ARG A 1 96 ? 14.386 -6.753 -13.966 1.00 95.25 96 ARG A N 1
ATOM 717 C CA . ARG A 1 96 ? 12.946 -6.834 -14.271 1.00 95.25 96 ARG A CA 1
ATOM 718 C C . ARG A 1 96 ? 12.456 -8.278 -14.402 1.00 95.25 96 ARG A C 1
ATOM 720 O O . ARG A 1 96 ? 11.350 -8.566 -13.957 1.00 95.25 96 ARG A O 1
ATOM 727 N N . ALA A 1 97 ? 13.263 -9.182 -14.957 1.00 96.12 97 ALA A N 1
ATOM 728 C CA . ALA A 1 97 ? 12.929 -10.605 -15.025 1.00 96.12 97 ALA A CA 1
ATOM 729 C C . ALA A 1 97 ? 12.823 -11.232 -13.622 1.00 96.12 97 ALA A C 1
ATOM 731 O O . ALA A 1 97 ? 11.856 -11.937 -13.331 1.00 96.12 97 ALA A O 1
ATOM 732 N N . ILE A 1 98 ? 13.754 -10.899 -12.720 1.00 96.44 98 ILE A N 1
ATOM 733 C CA . ILE A 1 98 ? 13.699 -11.324 -11.312 1.00 96.44 98 ILE A CA 1
ATOM 734 C C . ILE A 1 98 ? 12.456 -10.747 -10.617 1.00 96.44 98 ILE A C 1
ATOM 736 O O . ILE A 1 98 ? 11.727 -11.483 -9.953 1.00 96.44 98 ILE A O 1
ATOM 740 N N . MET A 1 99 ? 12.162 -9.454 -10.811 1.00 95.75 99 MET A N 1
ATOM 741 C CA . MET A 1 99 ? 10.940 -8.836 -10.277 1.00 95.75 99 MET A CA 1
ATOM 742 C C . MET A 1 99 ? 9.679 -9.543 -10.770 1.00 95.75 99 MET A C 1
ATOM 744 O O . MET A 1 99 ? 8.758 -9.733 -9.983 1.00 95.75 99 MET A O 1
ATOM 748 N N . ALA A 1 100 ? 9.622 -9.933 -12.047 1.00 97.00 100 ALA A N 1
ATOM 749 C CA . ALA A 1 100 ? 8.475 -10.635 -12.612 1.00 97.00 100 ALA A CA 1
ATOM 750 C C . ALA A 1 100 ? 8.255 -11.997 -11.939 1.00 97.00 100 ALA A C 1
ATOM 752 O O . ALA A 1 100 ? 7.133 -12.303 -11.533 1.00 97.00 100 ALA A O 1
ATOM 753 N N . SER A 1 101 ? 9.331 -12.770 -11.759 1.00 97.62 101 SER A N 1
ATOM 754 C CA . SER A 1 101 ? 9.294 -14.056 -11.055 1.00 97.62 101 SER A CA 1
ATOM 755 C C . SER A 1 101 ? 8.789 -13.898 -9.618 1.00 97.62 101 SER A C 1
ATOM 757 O O . SER A 1 101 ? 7.831 -14.558 -9.210 1.00 97.62 101 SER A O 1
ATOM 759 N N . GLU A 1 102 ? 9.372 -12.971 -8.854 1.00 96.75 102 GLU A N 1
ATOM 760 C CA . GLU A 1 102 ? 8.986 -12.770 -7.454 1.00 96.75 102 GLU A CA 1
ATOM 761 C C . GLU A 1 102 ? 7.588 -12.169 -7.301 1.00 96.75 102 GLU A C 1
ATOM 763 O O . GLU A 1 102 ? 6.841 -12.559 -6.403 1.00 96.75 102 GLU A O 1
ATOM 768 N N . HIS A 1 103 ? 7.176 -11.283 -8.208 1.00 97.00 103 HIS A N 1
ATOM 769 C CA . HIS A 1 103 ? 5.812 -10.767 -8.241 1.00 97.00 103 HIS A CA 1
ATOM 770 C C . HIS A 1 103 ? 4.796 -11.895 -8.469 1.00 97.00 103 HIS A C 1
ATOM 772 O O . HIS A 1 103 ? 3.804 -11.977 -7.742 1.00 97.00 103 HIS A O 1
ATOM 778 N N . ALA A 1 104 ? 5.055 -12.794 -9.424 1.00 97.94 104 ALA A N 1
ATOM 779 C CA . ALA A 1 104 ? 4.201 -13.951 -9.681 1.00 97.94 104 ALA A CA 1
ATOM 780 C C . ALA A 1 104 ? 4.136 -14.891 -8.466 1.00 97.94 104 ALA A C 1
ATOM 782 O O . ALA A 1 104 ? 3.042 -15.296 -8.062 1.00 97.94 104 ALA A O 1
ATOM 783 N N . ARG A 1 105 ? 5.282 -15.171 -7.828 1.00 98.00 105 ARG A N 1
ATOM 784 C CA . ARG A 1 105 ? 5.363 -15.985 -6.605 1.00 98.00 105 ARG A CA 1
ATOM 785 C C . ARG A 1 105 ? 4.553 -15.375 -5.459 1.00 98.00 105 ARG A C 1
ATOM 787 O O . ARG A 1 105 ? 3.755 -16.072 -4.832 1.00 98.00 105 ARG A O 1
ATOM 794 N N . MET A 1 106 ? 4.720 -14.077 -5.202 1.00 97.81 106 MET A N 1
ATOM 795 C CA . MET A 1 106 ? 3.985 -13.353 -4.158 1.00 97.81 106 MET A CA 1
ATOM 796 C C . MET A 1 106 ? 2.487 -13.310 -4.437 1.00 97.81 106 MET A C 1
ATOM 798 O O . MET A 1 106 ? 1.693 -13.559 -3.531 1.00 97.81 106 MET A O 1
ATOM 802 N N . ARG A 1 107 ? 2.085 -13.049 -5.686 1.00 98.12 107 ARG A N 1
ATOM 803 C CA . ARG A 1 107 ? 0.675 -13.079 -6.081 1.00 98.12 107 ARG A CA 1
ATOM 804 C C . ARG A 1 107 ? 0.072 -14.462 -5.859 1.00 98.12 107 ARG A C 1
ATOM 806 O O . ARG A 1 107 ? -0.983 -14.565 -5.243 1.00 98.12 107 ARG A O 1
ATOM 813 N N . HIS A 1 108 ? 0.747 -15.521 -6.304 1.00 98.50 108 HIS A N 1
ATOM 814 C CA . HIS A 1 108 ? 0.280 -16.891 -6.103 1.00 98.50 108 HIS A CA 1
ATOM 815 C C . HIS A 1 108 ? 0.110 -17.217 -4.612 1.00 98.50 108 HIS A C 1
ATOM 817 O O . HIS A 1 108 ? -0.965 -17.649 -4.198 1.00 98.50 108 HIS A O 1
ATOM 823 N N . ALA A 1 109 ? 1.124 -16.935 -3.789 1.00 98.38 109 ALA A N 1
ATOM 824 C CA . ALA A 1 109 ? 1.055 -17.155 -2.347 1.00 98.38 109 ALA A CA 1
ATOM 825 C C . ALA A 1 109 ? -0.074 -16.346 -1.682 1.00 98.38 109 ALA A C 1
ATOM 827 O O . ALA A 1 109 ? -0.772 -16.866 -0.812 1.00 98.38 109 ALA A O 1
ATOM 828 N N . ALA A 1 110 ? -0.294 -15.094 -2.100 1.00 98.31 110 ALA A N 1
ATOM 829 C CA . ALA A 1 110 ? -1.380 -14.257 -1.592 1.00 98.31 110 ALA A CA 1
ATOM 830 C C . ALA A 1 110 ? -2.751 -14.887 -1.872 1.00 98.31 110 ALA A C 1
ATOM 832 O O . ALA A 1 110 ? -3.573 -15.006 -0.961 1.00 98.31 110 ALA A O 1
ATOM 833 N N . LEU A 1 111 ? -2.980 -15.342 -3.105 1.00 98.19 111 LEU A N 1
ATOM 834 C CA . LEU A 1 111 ? -4.228 -16.004 -3.490 1.00 98.19 111 LEU A CA 1
ATOM 835 C C . LEU A 1 111 ? -4.453 -17.296 -2.690 1.00 98.19 111 LEU A C 1
ATOM 837 O O . LEU A 1 111 ? -5.548 -17.497 -2.171 1.00 98.19 111 LEU A O 1
ATOM 841 N N . GLN A 1 112 ? -3.412 -18.117 -2.505 1.00 98.38 112 GLN A N 1
ATOM 842 C CA . GLN A 1 112 ? -3.481 -19.325 -1.667 1.00 98.38 112 GLN A CA 1
ATOM 843 C C . GLN A 1 112 ? -3.801 -19.008 -0.200 1.00 98.38 112 GLN A C 1
ATOM 845 O O . GLN A 1 112 ? -4.541 -19.735 0.455 1.00 98.38 112 GLN A O 1
ATOM 850 N N . ALA A 1 113 ? -3.317 -17.876 0.315 1.00 97.62 113 ALA A N 1
ATOM 851 C CA . ALA A 1 113 ? -3.648 -17.401 1.657 1.00 97.62 113 ALA A CA 1
ATOM 852 C C . ALA A 1 113 ? -5.069 -16.803 1.770 1.00 97.62 113 ALA A C 1
ATOM 854 O O . ALA A 1 113 ? -5.456 -16.338 2.850 1.00 97.62 113 ALA A O 1
ATOM 855 N N . GLY A 1 114 ? -5.853 -16.782 0.687 1.00 97.69 114 GLY A N 1
ATOM 856 C CA . GLY A 1 114 ? -7.211 -16.236 0.646 1.00 97.69 114 GLY A CA 1
ATOM 857 C C . GLY A 1 114 ? -7.276 -14.716 0.468 1.00 97.69 114 GLY A C 1
ATOM 858 O O . GLY A 1 114 ? -8.292 -14.105 0.804 1.00 97.69 114 GLY A O 1
ATOM 859 N N . VAL A 1 115 ? -6.207 -14.081 -0.025 1.00 98.38 115 VAL A N 1
ATOM 860 C CA . VAL A 1 115 ? -6.247 -12.666 -0.418 1.00 98.38 115 VAL A CA 1
ATOM 861 C C . VAL A 1 115 ? -7.145 -12.518 -1.642 1.00 98.38 115 VAL A C 1
ATOM 863 O O . VAL A 1 115 ? -6.929 -13.167 -2.662 1.00 98.38 115 VAL A O 1
ATOM 866 N N . ARG A 1 116 ? -8.138 -11.627 -1.566 1.00 97.56 116 ARG A N 1
ATOM 867 C CA . ARG A 1 116 ? -8.960 -11.266 -2.733 1.00 97.56 116 ARG A CA 1
ATOM 868 C C . ARG A 1 116 ? -8.146 -10.364 -3.664 1.00 97.56 116 ARG A C 1
ATOM 870 O O . ARG A 1 116 ? -7.624 -9.358 -3.197 1.00 97.56 116 ARG A O 1
ATOM 877 N N . ASP A 1 117 ? -8.071 -10.677 -4.951 1.00 97.38 117 ASP A N 1
ATOM 878 C CA . ASP A 1 117 ? -7.384 -9.865 -5.967 1.00 97.38 117 ASP A CA 1
ATOM 879 C C . ASP A 1 117 ? -8.398 -9.383 -7.002 1.00 97.38 117 ASP A C 1
ATOM 881 O O . ASP A 1 117 ? -9.183 -10.182 -7.511 1.00 97.38 117 ASP A O 1
ATOM 885 N N . ALA A 1 118 ? -8.401 -8.087 -7.299 1.00 96.81 118 ALA A N 1
ATOM 886 C CA . ALA A 1 118 ? -9.317 -7.506 -8.268 1.00 96.81 118 ALA A CA 1
ATOM 887 C C . ALA A 1 118 ? -8.606 -6.496 -9.170 1.00 96.81 118 ALA A C 1
ATOM 889 O O . ALA A 1 118 ? -7.863 -5.624 -8.711 1.00 96.81 118 ALA A O 1
ATOM 890 N N . HIS A 1 119 ? -8.897 -6.593 -10.464 1.00 96.06 119 HIS A N 1
ATOM 891 C CA . HIS A 1 119 ? -8.500 -5.605 -11.456 1.00 96.06 119 HIS A CA 1
ATOM 892 C C . HIS A 1 119 ? -9.631 -4.591 -11.614 1.00 96.06 119 HIS A C 1
ATOM 894 O O . HIS A 1 119 ? -10.672 -4.898 -12.188 1.00 96.06 119 HIS A O 1
ATOM 900 N N . ALA A 1 120 ? -9.459 -3.397 -11.054 1.00 91.62 120 ALA A N 1
ATOM 901 C CA . ALA A 1 120 ? -10.413 -2.305 -11.200 1.00 91.62 120 ALA A CA 1
ATOM 902 C C . ALA A 1 120 ? -9.744 -0.957 -10.937 1.00 91.62 120 ALA A C 1
ATOM 904 O O . ALA A 1 120 ? -8.680 -0.875 -10.316 1.00 91.62 120 ALA A O 1
ATOM 905 N N . ASP A 1 121 ? -10.422 0.113 -11.339 1.00 87.25 121 ASP A N 1
ATOM 906 C CA . ASP A 1 121 ? -10.039 1.452 -10.923 1.00 87.25 121 ASP A CA 1
ATOM 907 C C . ASP A 1 121 ? -10.139 1.628 -9.405 1.00 87.25 121 ASP A C 1
ATOM 909 O O . ASP A 1 121 ? -11.009 1.074 -8.726 1.00 87.25 121 ASP A O 1
ATOM 913 N N . ILE A 1 122 ? -9.227 2.442 -8.877 1.00 88.69 122 ILE A N 1
ATOM 914 C CA . ILE A 1 122 ? -9.237 2.898 -7.489 1.00 88.69 122 ILE A CA 1
ATOM 915 C C . ILE A 1 122 ? -9.862 4.290 -7.480 1.00 88.69 122 ILE A C 1
ATOM 917 O O . ILE A 1 122 ? -9.248 5.261 -7.931 1.00 88.69 122 ILE A O 1
ATOM 921 N N . ASP A 1 123 ? -11.098 4.356 -6.989 1.00 89.12 123 ASP A N 1
ATOM 922 C CA . ASP A 1 123 ? -11.893 5.573 -6.856 1.00 89.12 123 ASP A CA 1
ATOM 923 C C . ASP A 1 123 ? -12.345 5.798 -5.404 1.00 89.12 123 ASP A C 1
ATOM 925 O O . ASP A 1 123 ? -12.197 4.940 -4.525 1.00 89.12 123 ASP A O 1
ATOM 929 N N . ARG A 1 124 ? -12.903 6.986 -5.147 1.00 87.75 124 ARG A N 1
ATOM 930 C CA . ARG A 1 124 ? -13.381 7.370 -3.815 1.00 87.75 124 ARG A CA 1
ATOM 931 C C . ARG A 1 124 ? -14.484 6.455 -3.289 1.00 87.75 124 ARG A C 1
ATOM 933 O O . ARG A 1 124 ? -14.523 6.208 -2.094 1.00 87.75 124 ARG A O 1
ATOM 940 N N . TRP A 1 125 ? -15.361 5.943 -4.149 1.00 90.31 125 TRP A N 1
ATOM 941 C CA . TRP A 1 125 ? -16.527 5.169 -3.733 1.00 90.31 125 TRP A CA 1
ATOM 942 C C . TRP A 1 125 ? -16.112 3.799 -3.217 1.00 90.31 125 TRP A C 1
ATOM 944 O O . TRP A 1 125 ? -16.540 3.389 -2.142 1.00 90.31 125 TRP A O 1
ATOM 954 N N . ARG A 1 126 ? -15.198 3.133 -3.927 1.00 91.06 126 ARG A N 1
ATOM 955 C CA . ARG A 1 126 ? -14.611 1.861 -3.495 1.00 91.06 126 ARG A CA 1
ATOM 956 C C . ARG A 1 126 ? -13.818 2.015 -2.205 1.00 91.06 126 ARG A C 1
ATOM 958 O O . ARG A 1 126 ? -13.874 1.134 -1.354 1.00 91.06 126 ARG A O 1
ATOM 965 N N . MET A 1 127 ? -13.082 3.114 -2.039 1.00 93.31 127 MET A N 1
ATOM 966 C CA . MET A 1 127 ? -12.385 3.374 -0.777 1.00 93.31 127 MET A CA 1
ATOM 967 C C . MET A 1 127 ? -13.370 3.650 0.368 1.00 93.31 127 MET A C 1
ATOM 969 O O . MET A 1 127 ? -13.200 3.089 1.449 1.00 93.31 127 MET A O 1
ATOM 973 N N . SER A 1 128 ? -14.422 4.440 0.133 1.00 93.19 128 SER A N 1
ATOM 974 C CA . SER A 1 128 ? -15.453 4.732 1.136 1.00 93.19 128 SER A CA 1
ATOM 975 C C . SER A 1 128 ? -16.197 3.475 1.575 1.00 93.19 128 SER A C 1
ATOM 977 O O . SER A 1 128 ? -16.382 3.267 2.769 1.00 93.19 128 SER A O 1
ATOM 979 N N . ASP A 1 129 ? -16.568 2.606 0.633 1.00 92.44 129 ASP A N 1
ATOM 980 C CA . ASP A 1 129 ? -17.217 1.324 0.913 1.00 92.44 129 ASP A CA 1
ATOM 981 C C . ASP A 1 129 ? -16.341 0.415 1.794 1.00 92.44 129 ASP A C 1
ATOM 983 O O . ASP A 1 129 ? -16.821 -0.182 2.756 1.00 92.44 129 ASP A O 1
ATOM 987 N N . ARG A 1 130 ? -15.030 0.366 1.537 1.00 94.19 130 ARG A N 1
ATOM 988 C CA . ARG A 1 130 ? -14.077 -0.385 2.373 1.00 94.19 130 ARG A CA 1
ATOM 989 C C . ARG A 1 130 ? -13.989 0.173 3.790 1.00 94.19 130 ARG A C 1
ATOM 991 O O . ARG A 1 130 ? -14.071 -0.593 4.748 1.00 94.19 130 ARG A O 1
ATOM 998 N N . ILE A 1 131 ? -13.874 1.495 3.925 1.00 94.25 131 ILE A N 1
ATOM 999 C CA . ILE A 1 131 ? -13.836 2.169 5.232 1.00 94.25 131 ILE A CA 1
ATOM 1000 C C . ILE A 1 131 ? -15.144 1.929 5.998 1.00 94.25 131 ILE A C 1
ATOM 1002 O O . ILE A 1 131 ? -15.103 1.634 7.191 1.00 94.25 131 ILE A O 1
ATOM 1006 N N . ALA A 1 132 ? -16.296 1.990 5.322 1.00 93.06 132 ALA A N 1
ATOM 1007 C CA . ALA A 1 132 ? -17.605 1.717 5.918 1.00 93.06 132 ALA A CA 1
ATOM 1008 C C . ALA A 1 132 ? -17.733 0.273 6.435 1.00 93.06 132 ALA A C 1
ATOM 1010 O O . ALA A 1 132 ? -18.390 0.039 7.446 1.00 93.06 132 ALA A O 1
ATOM 1011 N N . ARG A 1 133 ? -17.045 -0.688 5.805 1.00 93.06 133 ARG A N 1
ATOM 1012 C CA . ARG A 1 133 ? -16.935 -2.084 6.275 1.00 93.06 133 ARG A CA 1
ATOM 1013 C C . ARG A 1 133 ? -15.890 -2.281 7.383 1.00 93.06 133 ARG A C 1
ATOM 1015 O O . ARG A 1 133 ? -15.611 -3.414 7.765 1.00 93.06 133 ARG A O 1
ATOM 1022 N N . GLY A 1 134 ? -15.281 -1.203 7.879 1.00 94.19 134 GLY A N 1
ATOM 1023 C CA . GLY A 1 134 ? -14.227 -1.249 8.892 1.00 94.19 134 GLY A CA 1
ATOM 1024 C C . GLY A 1 134 ? -12.853 -1.668 8.359 1.00 94.19 134 GLY A C 1
ATOM 1025 O O . GLY A 1 134 ? -11.921 -1.836 9.150 1.00 94.19 134 GLY A O 1
ATOM 1026 N N . GLU A 1 135 ? -12.691 -1.820 7.041 1.00 96.38 135 GLU A N 1
ATOM 1027 C CA . GLU A 1 135 ? -11.385 -2.093 6.443 1.00 96.38 135 GLU A CA 1
ATOM 1028 C C . GLU A 1 135 ? -10.479 -0.842 6.491 1.00 96.38 135 GLU A C 1
ATOM 1030 O O . GLU A 1 135 ? -10.928 0.294 6.657 1.00 96.38 135 GLU A O 1
ATOM 1035 N N . GLN A 1 136 ? -9.174 -1.061 6.358 1.00 96.38 136 GLN A N 1
ATOM 1036 C CA . GLN A 1 136 ? -8.110 -0.065 6.415 1.00 96.38 136 GLN A CA 1
ATOM 1037 C C . GLN A 1 136 ? -7.391 -0.030 5.053 1.00 96.38 136 GLN A C 1
ATOM 1039 O O . GLN A 1 136 ? -6.565 -0.910 4.787 1.00 96.38 136 GLN A O 1
ATOM 1044 N N . PRO A 1 137 ? -7.710 0.931 4.165 1.00 97.56 137 PRO A N 1
ATOM 1045 C CA . PRO A 1 137 ? -7.108 1.012 2.837 1.00 97.56 137 PRO A CA 1
ATOM 1046 C C . PRO A 1 137 ? -5.708 1.634 2.865 1.00 97.56 137 PRO A C 1
ATOM 1048 O O . PRO A 1 137 ? -5.533 2.787 3.253 1.00 97.56 137 PRO A O 1
ATOM 1051 N N . ILE A 1 138 ? -4.719 0.895 2.381 1.00 98.19 138 ILE A N 1
ATOM 1052 C CA . ILE A 1 138 ? -3.339 1.330 2.162 1.00 98.19 138 ILE A CA 1
ATOM 1053 C C . ILE A 1 138 ? -3.161 1.551 0.659 1.00 98.19 138 ILE A C 1
ATOM 1055 O O . ILE A 1 138 ? -3.384 0.636 -0.132 1.00 98.19 138 ILE A O 1
ATOM 1059 N N . VAL A 1 139 ? -2.806 2.764 0.247 1.00 97.62 139 VAL A N 1
ATOM 1060 C CA . VAL A 1 139 ? -2.873 3.202 -1.154 1.00 97.62 139 VAL A CA 1
ATOM 1061 C C . VAL A 1 139 ? -1.498 3.630 -1.647 1.00 97.62 139 VAL A C 1
ATOM 1063 O O . VAL A 1 139 ? -0.782 4.347 -0.947 1.00 97.62 139 VAL A O 1
ATOM 1066 N N . LEU A 1 140 ? -1.146 3.186 -2.855 1.00 96.94 140 LEU A N 1
ATOM 1067 C CA . LEU A 1 140 ? 0.037 3.653 -3.566 1.00 96.94 140 LEU A CA 1
ATOM 1068 C C . LEU A 1 140 ? -0.193 5.091 -4.031 1.00 96.94 140 LEU A C 1
ATOM 1070 O O . LEU A 1 140 ? -1.154 5.374 -4.750 1.00 96.94 140 LEU A O 1
ATOM 1074 N N . VAL A 1 141 ? 0.728 5.977 -3.674 1.00 94.44 141 VAL A N 1
ATOM 1075 C CA . VAL A 1 141 ? 0.742 7.372 -4.102 1.00 94.44 141 VAL A CA 1
ATOM 1076 C C . VAL A 1 141 ? 2.118 7.777 -4.631 1.00 94.44 141 VAL A C 1
ATOM 1078 O O . VAL A 1 141 ? 3.134 7.148 -4.341 1.00 94.44 141 VAL A O 1
ATOM 1081 N N . SER A 1 142 ? 2.156 8.862 -5.398 1.00 91.25 142 SER A N 1
ATOM 1082 C CA . SER A 1 142 ? 3.358 9.637 -5.681 1.00 91.25 142 SER A CA 1
ATOM 1083 C C . SER A 1 142 ? 3.315 10.918 -4.857 1.00 91.25 142 SER A C 1
ATOM 1085 O O . SER A 1 142 ? 2.463 11.779 -5.088 1.00 91.25 142 SER A O 1
ATOM 1087 N N . LEU A 1 143 ? 4.240 11.061 -3.906 1.00 78.94 143 LEU A N 1
ATOM 1088 C CA . LEU A 1 143 ? 4.341 12.280 -3.100 1.00 78.94 143 LEU A CA 1
ATOM 1089 C C . LEU A 1 143 ? 5.037 13.436 -3.829 1.00 78.94 143 LEU A C 1
ATOM 1091 O O . LEU A 1 143 ? 5.086 14.526 -3.277 1.00 78.94 143 LEU A O 1
ATOM 1095 N N . ALA A 1 144 ? 5.482 13.271 -5.078 1.00 81.19 144 ALA A N 1
ATOM 1096 C CA . ALA A 1 144 ? 6.181 14.313 -5.836 1.00 81.19 144 ALA A CA 1
ATOM 1097 C C . ALA A 1 144 ? 5.457 15.667 -5.862 1.00 81.19 144 ALA A C 1
ATOM 1099 O O . ALA A 1 144 ? 6.091 16.711 -5.771 1.00 81.19 144 ALA A O 1
ATOM 1100 N N . ARG A 1 145 ? 4.121 15.674 -5.934 1.00 70.31 145 ARG A N 1
ATOM 1101 C CA . ARG A 1 145 ? 3.331 16.921 -5.901 1.00 70.31 145 ARG A CA 1
ATOM 1102 C C . ARG A 1 145 ? 3.303 17.600 -4.526 1.00 70.31 145 ARG A C 1
ATOM 1104 O O . ARG A 1 145 ? 2.941 18.765 -4.440 1.00 70.31 145 ARG A O 1
ATOM 1111 N N . LEU A 1 146 ? 3.644 16.865 -3.471 1.00 69.88 146 LEU A N 1
ATOM 1112 C CA . LEU A 1 146 ? 3.596 17.295 -2.077 1.00 69.88 146 LEU A CA 1
ATOM 1113 C C . LEU A 1 146 ? 4.987 17.551 -1.480 1.00 69.88 146 LEU A C 1
ATOM 1115 O O . LEU A 1 146 ? 5.101 18.382 -0.586 1.00 69.88 146 LEU A O 1
ATOM 1119 N N . THR A 1 147 ? 6.014 16.827 -1.929 1.00 71.25 147 THR A N 1
ATOM 1120 C CA . THR A 1 147 ? 7.382 16.882 -1.382 1.00 71.25 147 THR A CA 1
ATOM 1121 C C . THR A 1 147 ? 8.448 17.175 -2.437 1.00 71.25 147 THR A C 1
ATOM 1123 O O . THR A 1 147 ? 9.593 17.423 -2.086 1.00 71.25 147 THR A O 1
ATOM 1126 N N . GLY A 1 148 ? 8.106 17.127 -3.728 1.00 70.06 148 GLY A N 1
ATOM 1127 C CA . GLY A 1 148 ? 9.070 17.207 -4.832 1.00 70.06 148 GLY A CA 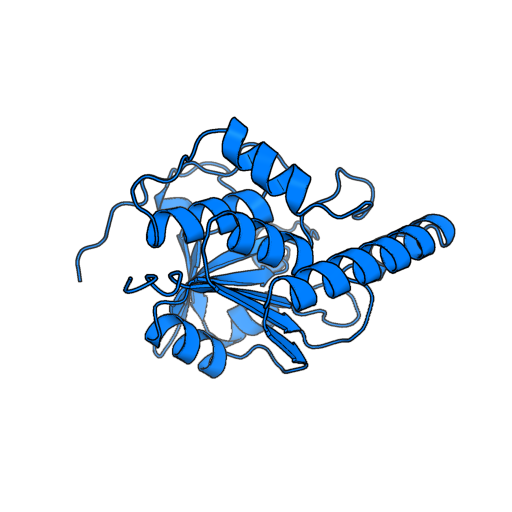1
ATOM 1128 C C . GLY A 1 148 ? 9.794 15.889 -5.137 1.00 70.06 148 GLY A C 1
ATOM 1129 O O . GLY A 1 148 ? 10.442 15.778 -6.175 1.00 70.06 148 GLY A O 1
ATOM 1130 N N . GLU A 1 149 ? 9.659 14.863 -4.291 1.00 75.56 149 GLU A N 1
ATOM 1131 C CA . GLU A 1 149 ? 10.356 13.589 -4.472 1.00 75.56 149 GLU A CA 1
ATOM 1132 C C . GLU A 1 149 ? 9.561 12.603 -5.341 1.00 75.56 149 GLU A C 1
ATOM 1134 O O . GLU A 1 149 ? 8.428 12.215 -5.040 1.00 75.56 149 GLU A O 1
ATOM 1139 N N . HIS A 1 150 ? 10.180 12.143 -6.427 1.00 79.56 150 HIS A N 1
ATOM 1140 C CA . HIS A 1 150 ? 9.592 11.191 -7.368 1.00 79.56 150 HIS A CA 1
ATOM 1141 C C . HIS A 1 150 ? 9.829 9.727 -6.961 1.00 79.56 150 HIS A C 1
ATOM 1143 O O . HIS A 1 150 ? 10.380 8.939 -7.731 1.00 79.56 150 HIS A O 1
ATOM 1149 N N . ALA A 1 151 ? 9.354 9.354 -5.772 1.00 84.75 151 ALA A N 1
ATOM 1150 C CA . ALA A 1 151 ? 9.380 7.985 -5.261 1.00 84.75 151 ALA A CA 1
ATOM 1151 C C . ALA A 1 151 ? 7.955 7.416 -5.082 1.00 84.75 151 ALA A C 1
ATOM 1153 O O . ALA A 1 151 ? 7.018 8.168 -4.782 1.00 84.75 151 ALA A O 1
ATOM 1154 N N . PRO A 1 152 ? 7.748 6.105 -5.313 1.00 91.81 152 PRO A N 1
ATOM 1155 C CA . PRO A 1 152 ? 6.491 5.448 -4.983 1.00 91.81 152 PRO A CA 1
ATOM 1156 C C . PRO A 1 152 ? 6.358 5.347 -3.462 1.00 91.81 152 PRO A C 1
ATOM 1158 O O . PRO A 1 152 ? 7.311 4.985 -2.776 1.00 91.81 152 PRO A O 1
ATOM 1161 N N . HIS A 1 153 ? 5.172 5.635 -2.933 1.00 93.81 153 HIS A N 1
ATOM 1162 C CA . HIS A 1 153 ? 4.949 5.692 -1.490 1.00 93.81 153 HIS A CA 1
ATOM 1163 C C . HIS A 1 153 ? 3.625 5.055 -1.089 1.00 93.81 153 HIS A C 1
ATOM 1165 O O . HIS A 1 153 ? 2.647 5.126 -1.830 1.00 93.81 153 HIS A O 1
ATOM 1171 N N . TRP A 1 154 ? 3.572 4.453 0.095 1.00 96.62 154 TRP A N 1
ATOM 1172 C CA . TRP A 1 154 ? 2.352 3.858 0.639 1.00 96.62 154 TRP A CA 1
ATOM 1173 C C . TRP A 1 154 ? 1.800 4.719 1.771 1.00 96.62 154 TRP A C 1
ATOM 1175 O O . TRP A 1 154 ? 2.514 5.022 2.723 1.00 96.62 154 TRP A O 1
ATOM 1185 N N . VAL A 1 155 ? 0.515 5.065 1.698 1.00 95.44 155 VAL A N 1
ATOM 1186 C CA . VAL A 1 155 ? -0.192 5.823 2.745 1.00 95.44 155 VAL A CA 1
ATOM 1187 C C . VAL A 1 155 ? -1.424 5.070 3.226 1.00 95.44 155 VAL A C 1
ATOM 1189 O O . VAL A 1 155 ? -2.021 4.309 2.469 1.00 95.44 155 VAL A O 1
ATOM 1192 N N . LEU A 1 156 ? -1.841 5.298 4.470 1.00 95.50 156 LEU A N 1
ATOM 1193 C CA . LEU A 1 156 ? -3.083 4.739 5.010 1.00 95.50 156 LEU A CA 1
ATOM 1194 C C . LEU A 1 156 ? -4.214 5.763 4.890 1.00 95.50 156 LEU A C 1
ATOM 1196 O O . LEU A 1 156 ? -4.152 6.813 5.520 1.00 95.50 156 LEU A O 1
ATOM 1200 N N . VAL A 1 157 ? -5.275 5.458 4.150 1.00 95.06 157 VAL A N 1
ATOM 1201 C CA . VAL A 1 157 ? -6.477 6.304 4.093 1.00 95.06 157 VAL A CA 1
ATOM 1202 C C . VAL A 1 157 ? -7.323 6.044 5.337 1.00 95.06 157 VAL A C 1
ATOM 1204 O O . VAL A 1 157 ? -7.722 4.910 5.594 1.00 95.06 157 VAL A O 1
ATOM 1207 N N . ASP A 1 158 ? -7.586 7.083 6.134 1.00 88.94 158 ASP A N 1
ATOM 1208 C CA . ASP A 1 158 ? -8.286 6.934 7.415 1.00 88.94 158 ASP A CA 1
ATOM 1209 C C . ASP A 1 158 ? -9.714 7.480 7.434 1.00 88.94 158 ASP A C 1
ATOM 1211 O O . ASP A 1 158 ? -10.497 7.052 8.288 1.00 88.94 158 ASP A O 1
ATOM 1215 N N . ALA A 1 159 ? -10.051 8.380 6.508 1.00 91.81 159 ALA A N 1
ATOM 1216 C CA . ALA A 1 159 ? -11.391 8.915 6.330 1.00 91.81 159 ALA A CA 1
ATOM 1217 C C . ALA A 1 159 ? -11.585 9.478 4.920 1.00 91.81 159 ALA A C 1
ATOM 1219 O O . ALA A 1 159 ? -10.657 9.994 4.297 1.00 91.81 159 ALA A O 1
ATOM 1220 N N . ILE A 1 160 ? -12.828 9.417 4.452 1.00 94.38 160 ILE A N 1
ATOM 1221 C CA . ILE A 1 160 ? -13.285 10.081 3.236 1.00 94.38 160 ILE A CA 1
ATOM 1222 C C . ILE A 1 160 ? -14.534 10.874 3.604 1.00 94.38 160 ILE A C 1
ATOM 1224 O O . ILE A 1 160 ? -15.478 10.318 4.164 1.00 94.38 160 ILE A O 1
ATOM 1228 N N . THR A 1 161 ? -14.511 12.171 3.327 1.00 92.31 161 THR A N 1
ATOM 1229 C CA . THR A 1 161 ? -15.639 13.088 3.520 1.00 92.31 161 THR A CA 1
ATOM 1230 C C . THR A 1 161 ? -16.263 13.419 2.154 1.00 92.31 161 THR A C 1
ATOM 1232 O O . THR A 1 161 ? -15.724 13.002 1.118 1.00 92.31 161 THR A O 1
ATOM 1235 N N . PRO A 1 162 ? -17.387 14.159 2.099 1.00 91.69 162 PRO A N 1
ATOM 1236 C CA . PRO A 1 162 ? -17.929 14.639 0.829 1.00 91.69 162 PRO A CA 1
ATOM 1237 C C . PRO A 1 162 ? -16.898 15.405 -0.014 1.00 91.69 162 PRO A C 1
ATOM 1239 O O . PRO A 1 162 ? -16.841 15.210 -1.227 1.00 91.69 162 PRO A O 1
ATOM 1242 N N . ASP A 1 163 ? -16.015 16.172 0.631 1.00 92.44 163 ASP A N 1
ATOM 1243 C CA . ASP A 1 163 ? -15.108 17.105 -0.046 1.00 92.44 163 ASP A CA 1
ATOM 1244 C C . ASP A 1 163 ? -13.663 16.596 -0.140 1.00 92.44 163 ASP A C 1
ATOM 1246 O O . ASP A 1 163 ? -12.922 16.952 -1.065 1.00 92.44 163 ASP A O 1
ATOM 1250 N N . THR A 1 164 ? -13.249 15.734 0.791 1.00 95.50 164 THR A N 1
ATOM 1251 C CA . THR A 1 164 ? -11.834 15.412 1.005 1.00 95.50 164 THR A CA 1
ATOM 1252 C C . THR A 1 164 ? -11.554 13.924 1.191 1.00 95.50 164 THR A C 1
ATOM 1254 O O . THR A 1 164 ? -12.383 13.133 1.645 1.00 95.50 164 THR A O 1
ATOM 1257 N N . VAL A 1 165 ? -10.316 13.550 0.872 1.00 95.12 165 VAL A N 1
ATOM 1258 C CA . VAL A 1 165 ? -9.695 12.293 1.281 1.00 95.12 165 VAL A CA 1
ATOM 1259 C C . VAL A 1 165 ? -8.633 12.613 2.321 1.00 95.12 165 VAL A C 1
ATOM 1261 O O . VAL A 1 165 ? -7.744 13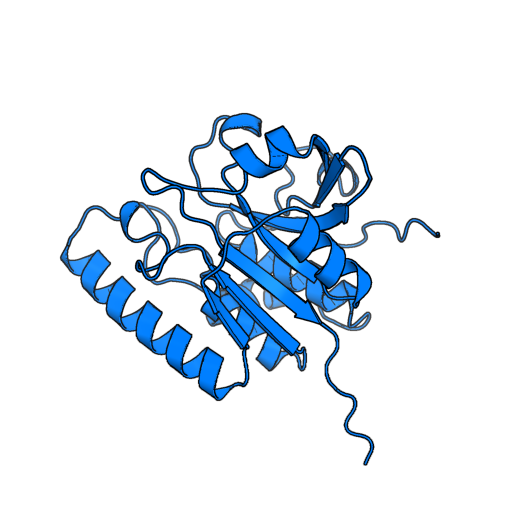.436 2.081 1.00 95.12 165 VAL A O 1
ATOM 1264 N N . ARG A 1 166 ? -8.708 11.932 3.464 1.00 93.69 166 ARG A N 1
ATOM 1265 C CA . ARG A 1 166 ? -7.751 12.065 4.554 1.00 93.69 166 ARG A CA 1
ATOM 1266 C C . ARG A 1 166 ? -6.930 10.799 4.711 1.00 93.69 166 ARG A C 1
ATOM 1268 O O . ARG A 1 166 ? -7.463 9.691 4.802 1.00 93.69 166 ARG A O 1
ATOM 1275 N N . PHE A 1 167 ? -5.619 10.971 4.759 1.00 93.00 167 PHE A N 1
ATOM 1276 C CA . PHE A 1 167 ? -4.671 9.873 4.842 1.00 93.00 167 PHE A CA 1
ATOM 1277 C C . PHE A 1 167 ? -3.532 10.185 5.804 1.00 93.00 167 PHE A C 1
ATOM 1279 O O . PHE A 1 167 ? -3.262 11.334 6.146 1.00 93.00 167 PHE A O 1
ATOM 1286 N N . ILE A 1 168 ? -2.879 9.129 6.265 1.00 91.25 168 ILE A N 1
ATOM 1287 C CA . ILE A 1 168 ? -1.726 9.162 7.147 1.00 91.25 168 ILE A CA 1
ATOM 1288 C C . ILE A 1 168 ? -0.513 8.776 6.308 1.00 91.25 168 ILE A C 1
ATOM 1290 O O . ILE A 1 168 ? -0.412 7.651 5.814 1.00 91.25 168 ILE A O 1
ATOM 1294 N N . ASP A 1 169 ? 0.386 9.736 6.157 1.00 90.25 169 ASP A N 1
ATOM 1295 C CA . ASP A 1 169 ? 1.711 9.577 5.587 1.00 90.25 169 ASP A CA 1
ATOM 1296 C C . ASP A 1 169 ? 2.643 8.972 6.654 1.00 90.25 169 ASP A C 1
ATOM 1298 O O . ASP A 1 169 ? 2.822 9.573 7.717 1.00 90.25 169 ASP A O 1
ATOM 1302 N N . PRO A 1 170 ? 3.199 7.765 6.454 1.00 87.62 170 PRO A N 1
ATOM 1303 C CA . PRO A 1 170 ? 4.096 7.163 7.435 1.00 87.62 170 PRO A CA 1
ATOM 1304 C C . PRO A 1 170 ? 5.404 7.951 7.610 1.00 87.62 170 PRO A C 1
ATOM 1306 O O . PRO A 1 170 ? 6.030 7.811 8.666 1.00 87.62 170 PRO A O 1
ATOM 1309 N N . TRP A 1 171 ? 5.784 8.801 6.649 1.00 83.69 171 TRP A N 1
ATOM 1310 C CA . TRP A 1 171 ? 6.952 9.676 6.741 1.00 83.69 171 TRP A CA 1
ATOM 1311 C C . TRP A 1 171 ? 6.706 10.841 7.706 1.00 83.69 171 TRP A C 1
ATOM 1313 O O . TRP A 1 171 ? 5.660 11.486 7.662 1.00 83.69 171 TRP A O 1
ATOM 1323 N N . ASN A 1 172 ? 7.670 11.143 8.578 1.00 69.06 172 ASN A N 1
ATOM 1324 C CA . ASN A 1 172 ? 7.638 12.330 9.435 1.00 69.06 172 ASN A CA 1
ATOM 1325 C C . ASN A 1 172 ? 8.950 13.091 9.290 1.00 69.06 172 ASN A C 1
ATOM 1327 O O . ASN A 1 172 ? 9.948 12.690 9.878 1.00 69.06 172 ASN A O 1
ATOM 1331 N N . ASP A 1 173 ? 8.910 14.189 8.545 1.00 58.91 173 ASP A N 1
ATOM 1332 C CA . ASP A 1 173 ? 10.049 15.089 8.396 1.00 58.91 173 ASP A CA 1
ATOM 1333 C C . ASP A 1 173 ? 10.275 15.884 9.700 1.00 58.91 173 ASP A C 1
ATOM 1335 O O . ASP A 1 173 ? 11.364 15.831 10.258 1.00 58.91 173 ASP A O 1
ATOM 1339 N N . THR A 1 174 ? 9.245 16.528 10.277 1.00 52.03 174 THR A N 1
ATOM 1340 C CA . THR A 1 174 ? 9.510 17.553 11.316 1.00 52.03 174 THR A CA 1
ATOM 1341 C C . THR A 1 174 ? 8.357 17.907 12.287 1.00 52.03 174 THR A C 1
ATOM 1343 O O . THR A 1 174 ? 8.521 18.825 13.087 1.00 52.03 174 THR A O 1
ATOM 1346 N N . GLY A 1 175 ? 7.198 17.218 12.313 1.00 50.28 175 GLY A N 1
ATOM 1347 C CA . GLY A 1 175 ? 5.983 17.784 12.962 1.00 50.28 175 GLY A CA 1
ATOM 1348 C C . GLY A 1 175 ? 5.181 16.915 13.949 1.00 50.28 175 GLY A C 1
ATOM 1349 O O . GLY A 1 175 ? 4.091 17.304 14.375 1.00 50.28 175 GLY A O 1
ATOM 1350 N N . GLY A 1 176 ? 5.669 15.730 14.321 1.00 52.72 176 GLY A N 1
ATOM 1351 C CA . GLY A 1 176 ? 4.978 14.837 15.264 1.00 52.72 176 GLY A CA 1
ATOM 1352 C C . GLY A 1 176 ? 3.755 14.108 14.667 1.00 52.72 176 GLY A C 1
ATOM 1353 O O . GLY A 1 176 ? 3.492 14.179 13.466 1.00 52.72 176 GLY A O 1
ATOM 1354 N N . PRO A 1 177 ? 2.978 13.347 15.468 1.00 54.81 177 PRO A N 1
ATOM 1355 C CA . PRO A 1 177 ? 1.976 12.418 14.937 1.00 54.81 177 PRO A CA 1
ATOM 1356 C C . PRO A 1 177 ? 0.849 13.044 14.109 1.00 54.81 177 PRO A C 1
ATOM 1358 O O . PRO A 1 177 ? 0.300 12.355 13.251 1.00 54.81 177 PRO A O 1
ATOM 1361 N N . THR A 1 178 ? 0.496 14.305 14.369 1.00 56.72 178 THR A N 1
ATOM 1362 C CA . THR A 1 178 ? -0.540 15.062 13.650 1.00 56.72 178 THR A CA 1
ATOM 1363 C C . THR A 1 178 ? -0.066 15.572 12.295 1.00 56.72 178 THR A C 1
ATOM 1365 O O . THR A 1 178 ? -0.866 15.581 11.367 1.00 56.72 178 THR A O 1
ATOM 1368 N N . ALA A 1 179 ? 1.219 15.910 12.142 1.00 62.88 179 ALA A N 1
ATOM 1369 C CA . ALA A 1 179 ? 1.783 16.394 10.876 1.00 62.88 179 ALA A CA 1
ATOM 1370 C C . ALA A 1 179 ? 1.783 15.338 9.760 1.00 62.88 179 ALA A C 1
ATOM 1372 O O . ALA A 1 179 ? 1.867 15.658 8.580 1.00 62.88 179 ALA A O 1
ATOM 1373 N N . ARG A 1 180 ? 1.636 14.067 10.136 1.00 79.38 180 ARG A N 1
ATOM 1374 C CA . ARG A 1 180 ? 1.508 12.940 9.208 1.00 79.38 180 ARG A CA 1
ATOM 1375 C C . ARG A 1 180 ? 0.124 12.793 8.601 1.00 79.38 180 ARG A C 1
ATOM 1377 O O . ARG A 1 180 ? -0.036 12.106 7.598 1.00 79.38 180 ARG A O 1
ATOM 1384 N N . ARG A 1 181 ? -0.900 13.376 9.221 1.00 87.69 181 ARG A N 1
ATOM 1385 C CA . ARG A 1 181 ? -2.256 13.315 8.687 1.00 87.69 181 ARG A CA 1
ATOM 1386 C C . ARG A 1 181 ? -2.416 14.441 7.676 1.00 87.69 181 ARG A C 1
ATOM 1388 O O . ARG A 1 181 ? -2.352 15.611 8.036 1.00 87.69 181 ARG A O 1
ATOM 1395 N N . ARG A 1 182 ? -2.643 14.073 6.422 1.00 88.38 182 ARG A N 1
ATOM 1396 C CA . ARG A 1 182 ? -2.897 14.997 5.320 1.00 88.38 182 ARG A CA 1
ATOM 1397 C C . ARG A 1 182 ? -4.336 14.858 4.861 1.00 88.38 182 ARG A C 1
ATOM 1399 O O . ARG A 1 182 ? -4.916 13.775 4.913 1.00 88.38 182 ARG A O 1
ATOM 1406 N N . GLU A 1 183 ? -4.897 15.959 4.394 1.00 92.00 183 GLU A N 1
ATOM 1407 C CA . GLU A 1 183 ? -6.254 16.023 3.875 1.00 92.00 183 GLU A CA 1
ATOM 1408 C C . GLU A 1 183 ? -6.238 16.825 2.579 1.00 92.00 183 GLU A C 1
ATOM 1410 O O . GLU A 1 183 ? -5.694 17.927 2.532 1.00 92.00 183 GLU A O 1
ATOM 1415 N N . VAL A 1 184 ? -6.761 16.237 1.507 1.00 92.44 184 VAL A N 1
ATOM 1416 C CA . VAL A 1 184 ? -6.743 16.839 0.169 1.00 92.44 184 VAL A CA 1
ATOM 1417 C C . VAL A 1 184 ? -8.090 16.636 -0.514 1.00 92.44 184 VAL A C 1
ATOM 1419 O O . VAL A 1 184 ? -8.802 15.675 -0.224 1.00 92.44 184 VAL A O 1
ATOM 1422 N N . ALA A 1 185 ? -8.435 17.508 -1.459 1.00 94.62 185 ALA A N 1
ATOM 1423 C CA . ALA A 1 185 ? -9.628 17.331 -2.283 1.00 94.62 185 ALA A CA 1
ATOM 1424 C C . ALA A 1 185 ? -9.563 16.020 -3.089 1.00 94.62 185 ALA A C 1
ATOM 1426 O O . ALA A 1 185 ? -8.485 15.599 -3.522 1.00 94.62 185 ALA A O 1
ATOM 1427 N N . HIS A 1 186 ? -10.720 15.416 -3.379 1.00 93.94 186 HIS A N 1
ATOM 1428 C CA . HIS A 1 186 ? -10.820 14.164 -4.155 1.00 93.94 186 HIS A CA 1
ATOM 1429 C C . HIS A 1 186 ? -10.021 14.181 -5.463 1.00 93.94 186 HIS A C 1
ATOM 1431 O O . HIS A 1 186 ? -9.335 13.214 -5.794 1.00 93.94 186 HIS A O 1
ATOM 1437 N N . GLY A 1 187 ? -10.089 15.293 -6.201 1.00 93.25 187 GLY A N 1
ATOM 1438 C CA . GLY A 1 187 ? -9.364 15.458 -7.459 1.00 93.25 187 GLY A CA 1
ATOM 1439 C C . GLY A 1 187 ? -7.844 15.449 -7.283 1.00 93.25 187 GLY A C 1
ATOM 1440 O O . GLY A 1 187 ? -7.147 14.874 -8.114 1.00 93.25 187 GLY A O 1
ATOM 1441 N N . GLU A 1 188 ? -7.324 16.030 -6.198 1.00 92.81 188 GLU A N 1
ATOM 1442 C CA . GLU A 1 188 ? -5.888 15.976 -5.898 1.00 92.81 188 GLU A CA 1
ATOM 1443 C C . GLU A 1 188 ? -5.478 14.577 -5.442 1.00 92.81 188 GLU A C 1
ATOM 1445 O O . GLU A 1 188 ? -4.485 14.056 -5.948 1.00 92.81 188 GLU A O 1
ATOM 1450 N N . PHE A 1 189 ? -6.281 13.914 -4.599 1.00 94.31 189 PHE A N 1
ATOM 1451 C CA . PHE A 1 189 ? -6.008 12.527 -4.219 1.00 94.31 189 PHE A CA 1
ATOM 1452 C C . PHE A 1 189 ? -5.920 11.617 -5.451 1.00 94.31 189 PHE A C 1
ATOM 1454 O O . PHE A 1 189 ? -4.971 10.857 -5.596 1.00 94.31 189 PHE A O 1
ATOM 1461 N N . ALA A 1 190 ? -6.848 11.744 -6.404 1.00 93.00 190 ALA A N 1
ATOM 1462 C CA . ALA A 1 190 ? -6.825 10.971 -7.646 1.00 93.00 190 ALA A CA 1
ATOM 1463 C C . ALA A 1 190 ? -5.604 11.268 -8.545 1.00 93.00 190 ALA A C 1
ATOM 1465 O O . ALA A 1 190 ? -5.224 10.431 -9.374 1.00 93.00 190 ALA A O 1
ATOM 1466 N N . ARG A 1 191 ? -4.991 12.455 -8.432 1.00 91.94 191 ARG A N 1
ATOM 1467 C CA . ARG A 1 191 ? -3.742 12.795 -9.137 1.00 91.94 191 ARG A CA 1
ATOM 1468 C C . ARG A 1 191 ? -2.528 12.169 -8.469 1.00 91.94 191 ARG A C 1
ATOM 1470 O O . ARG A 1 191 ? -1.655 11.709 -9.195 1.00 91.94 191 ARG A O 1
ATOM 1477 N N . ILE A 1 192 ? -2.484 12.129 -7.136 1.00 92.94 192 ILE A N 1
ATOM 1478 C CA . ILE A 1 192 ? -1.360 11.533 -6.401 1.00 92.94 192 ILE A CA 1
ATOM 1479 C C . ILE A 1 192 ? -1.482 10.013 -6.260 1.00 92.94 192 ILE A C 1
ATOM 1481 O O . ILE A 1 192 ? -0.457 9.356 -6.191 1.00 92.94 192 ILE A O 1
ATOM 1485 N N . ALA A 1 193 ? -2.684 9.426 -6.278 1.00 94.75 193 ALA A N 1
ATOM 1486 C CA . ALA A 1 193 ? -2.936 7.981 -6.150 1.00 94.75 193 ALA A CA 1
ATOM 1487 C C . ALA A 1 193 ? -2.651 7.198 -7.446 1.00 94.75 193 ALA A C 1
ATOM 1489 O O . ALA A 1 193 ? -3.461 6.398 -7.918 1.00 94.75 193 ALA A O 1
ATOM 1490 N N . ARG A 1 194 ? -1.511 7.501 -8.067 1.00 94.12 194 ARG A N 1
ATOM 1491 C CA . ARG A 1 194 ? -0.947 6.823 -9.231 1.00 94.12 194 ARG A CA 1
ATOM 1492 C C . ARG A 1 194 ? 0.564 7.044 -9.258 1.00 94.12 194 ARG A C 1
ATOM 1494 O O . ARG A 1 194 ? 1.043 8.073 -8.785 1.00 94.12 194 ARG A O 1
ATOM 1501 N N . PHE A 1 195 ? 1.304 6.134 -9.877 1.00 93.44 195 PHE A N 1
ATOM 1502 C CA . PHE A 1 195 ? 2.749 6.255 -10.018 1.00 93.44 195 PHE A CA 1
ATOM 1503 C C . PHE A 1 195 ? 3.235 5.866 -11.422 1.00 93.44 195 PHE A C 1
ATOM 1505 O O . PHE A 1 195 ? 2.688 4.981 -12.078 1.00 93.44 195 PHE A O 1
ATOM 1512 N N . GLY A 1 196 ? 4.296 6.532 -11.884 1.00 90.62 196 GLY A N 1
ATOM 1513 C CA . GLY A 1 196 ? 4.976 6.206 -13.137 1.00 90.62 196 GLY A CA 1
ATOM 1514 C C . GLY A 1 196 ? 4.188 6.525 -14.415 1.00 90.62 196 GLY A C 1
ATOM 1515 O O . GLY A 1 196 ? 3.065 7.030 -14.396 1.00 90.62 196 GLY A O 1
ATOM 1516 N N . ARG A 1 197 ? 4.808 6.225 -15.564 1.00 87.50 197 ARG A N 1
ATOM 1517 C CA . ARG A 1 197 ? 4.301 6.593 -16.903 1.00 87.50 197 ARG A CA 1
ATOM 1518 C C . ARG A 1 197 ? 2.997 5.895 -17.281 1.00 87.50 197 ARG A C 1
ATOM 1520 O O . ARG A 1 197 ? 2.210 6.460 -18.027 1.00 87.50 197 ARG A O 1
ATOM 1527 N N . ILE A 1 198 ? 2.777 4.688 -16.763 1.00 90.06 198 ILE A N 1
ATOM 1528 C CA . ILE A 1 198 ? 1.554 3.913 -17.007 1.00 90.06 198 ILE A CA 1
ATOM 1529 C C . ILE A 1 198 ? 0.421 4.279 -16.036 1.00 90.06 198 ILE A C 1
ATOM 1531 O O . ILE A 1 198 ? -0.651 3.689 -16.104 1.00 90.06 198 ILE A O 1
ATOM 1535 N N . GLY A 1 199 ? 0.651 5.228 -15.116 1.00 93.44 199 GLY A N 1
ATOM 1536 C CA . GLY A 1 199 ? -0.331 5.611 -14.104 1.00 93.44 199 GLY A CA 1
ATOM 1537 C C . GLY A 1 199 ? -0.736 4.434 -13.221 1.00 93.44 199 GLY A C 1
ATOM 1538 O O . GLY A 1 199 ? -1.925 4.234 -12.983 1.00 93.44 199 GLY A O 1
ATOM 1539 N N . GLU A 1 200 ? 0.244 3.648 -12.779 1.00 95.38 200 GLU A N 1
ATOM 1540 C CA . GLU A 1 200 ? 0.045 2.459 -11.956 1.00 95.38 200 GLU A CA 1
ATOM 1541 C C . GLU A 1 200 ? -0.641 2.834 -10.643 1.00 95.38 200 GLU A C 1
ATOM 1543 O O . GLU A 1 200 ? -0.235 3.782 -9.971 1.00 95.38 200 GLU A O 1
ATOM 1548 N N . ARG A 1 201 ? -1.689 2.100 -10.276 1.00 96.69 201 ARG A N 1
ATOM 1549 C CA . ARG A 1 201 ? -2.442 2.288 -9.040 1.00 96.69 201 ARG A CA 1
ATOM 1550 C C . ARG A 1 201 ? -2.594 0.951 -8.342 1.00 96.69 201 ARG A C 1
ATOM 1552 O O . ARG A 1 201 ? -2.955 -0.048 -8.964 1.00 96.69 201 ARG A O 1
ATOM 1559 N N . ALA A 1 202 ? -2.382 0.965 -7.035 1.00 97.56 202 ALA A N 1
ATOM 1560 C CA . ALA A 1 202 ? -2.575 -0.194 -6.188 1.00 97.56 202 ALA A CA 1
ATOM 1561 C C . ALA A 1 202 ? -3.171 0.225 -4.844 1.00 97.56 202 ALA A C 1
ATOM 1563 O O . ALA A 1 202 ? -2.842 1.279 -4.296 1.00 97.56 202 ALA A O 1
ATOM 1564 N N . LEU A 1 203 ? -4.049 -0.620 -4.319 1.00 98.19 203 LEU A N 1
ATOM 1565 C CA . LEU A 1 203 ? -4.647 -0.484 -3.002 1.00 98.19 203 LEU A CA 1
ATOM 1566 C C . LEU A 1 203 ? -4.630 -1.848 -2.326 1.00 98.19 203 LEU A C 1
ATOM 1568 O O . LEU A 1 203 ? -5.084 -2.839 -2.895 1.00 98.19 203 LEU A O 1
ATOM 1572 N N . VAL A 1 204 ? -4.141 -1.883 -1.094 1.00 98.50 204 VAL A N 1
ATOM 1573 C CA . VAL A 1 204 ? -4.222 -3.035 -0.199 1.00 98.50 204 VAL A CA 1
ATOM 1574 C C . VAL A 1 204 ? -5.205 -2.688 0.902 1.00 98.50 204 VAL A C 1
ATOM 1576 O O . VAL A 1 204 ? -4.998 -1.729 1.632 1.00 98.50 204 VAL A O 1
ATOM 1579 N N . SER A 1 205 ? -6.288 -3.442 1.030 1.00 97.75 205 SER A N 1
ATOM 1580 C CA . SER A 1 205 ? -7.258 -3.234 2.106 1.00 97.75 205 SER A CA 1
ATOM 1581 C C . SER A 1 205 ? -7.146 -4.355 3.118 1.00 97.75 205 SER A C 1
ATOM 1583 O O . SER A 1 205 ? -7.172 -5.523 2.718 1.00 97.75 205 SER A O 1
ATOM 1585 N N . VAL A 1 206 ? -7.049 -4.010 4.402 1.00 97.94 206 VAL A N 1
ATOM 1586 C CA . VAL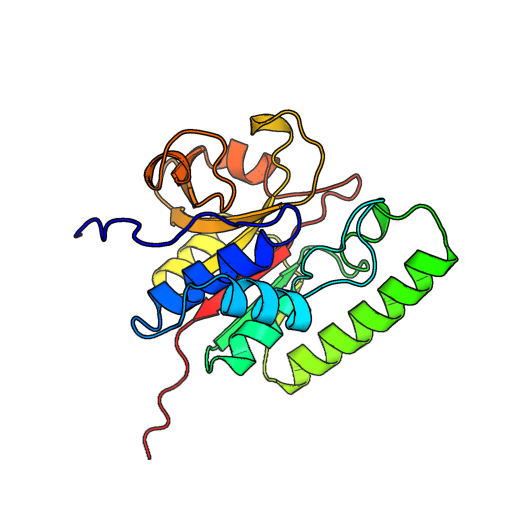 A 1 206 ? -6.997 -4.985 5.500 1.00 97.94 206 VAL A CA 1
ATOM 1587 C C . VAL A 1 206 ? -8.186 -4.817 6.437 1.00 97.94 206 VAL A C 1
ATOM 1589 O O . VAL A 1 206 ? -8.570 -3.701 6.763 1.00 97.94 206 VAL A O 1
ATOM 1592 N N . GLY A 1 207 ? -8.788 -5.918 6.868 1.00 96.44 207 GLY A N 1
ATOM 1593 C CA . GLY A 1 207 ? -9.948 -5.928 7.761 1.00 96.44 207 GLY A CA 1
ATOM 1594 C C . GLY A 1 207 ? -9.777 -6.948 8.877 1.00 96.44 207 GLY A C 1
ATOM 1595 O O . GLY A 1 207 ? -8.887 -7.798 8.811 1.00 96.44 207 GLY A O 1
ATOM 1596 N N . ALA A 1 208 ? -10.622 -6.869 9.906 1.00 93.00 208 ALA A N 1
ATOM 1597 C CA . ALA A 1 208 ? -10.599 -7.834 11.001 1.00 93.00 208 ALA A CA 1
ATOM 1598 C C . ALA A 1 208 ? -10.681 -9.277 10.466 1.00 93.00 208 ALA A C 1
ATOM 1600 O O . ALA A 1 208 ? -11.373 -9.560 9.482 1.00 93.00 208 ALA A O 1
ATOM 1601 N N . GLY A 1 209 ? -9.943 -10.189 11.102 1.00 80.69 209 GLY A N 1
ATOM 1602 C CA . GLY A 1 209 ? -10.100 -11.620 10.866 1.00 80.69 209 GLY A CA 1
ATOM 1603 C C . GLY A 1 209 ? -11.539 -12.051 11.146 1.00 80.69 209 GLY A C 1
ATOM 1604 O O . GLY A 1 209 ? -12.229 -11.436 11.958 1.00 80.69 209 GLY A O 1
ATOM 1605 N N . ARG A 1 210 ? -12.008 -13.122 10.495 1.00 64.94 210 ARG A N 1
ATOM 1606 C CA . ARG A 1 210 ? -13.223 -13.780 10.983 1.00 64.94 210 ARG A CA 1
ATOM 1607 C C . ARG A 1 210 ? -12.841 -14.395 12.324 1.00 64.94 210 ARG A C 1
ATOM 1609 O O . ARG A 1 210 ? -11.928 -15.217 12.341 1.00 64.94 210 ARG A O 1
ATOM 1616 N N . SER A 1 211 ? -13.487 -13.982 13.412 1.00 50.56 211 SER A N 1
ATOM 1617 C CA . SER A 1 211 ? -13.425 -14.731 14.664 1.00 50.56 211 SER A CA 1
ATOM 1618 C C . SER A 1 211 ? -13.841 -16.157 14.326 1.00 50.56 211 SER A C 1
ATOM 1620 O O . SER A 1 211 ? -14.933 -16.360 13.795 1.00 50.56 211 SER A O 1
ATOM 1622 N N . SER A 1 212 ? -12.966 -17.132 14.551 1.00 38.84 212 SER A N 1
ATOM 1623 C CA . SER A 1 212 ? -13.404 -18.518 14.614 1.00 38.84 212 SER A CA 1
ATOM 1624 C C . SER A 1 212 ? -14.333 -18.598 15.819 1.00 38.84 212 SER A C 1
ATOM 1626 O O . SER A 1 212 ? -13.874 -18.663 16.956 1.00 38.84 212 SER A O 1
ATOM 1628 N N . THR A 1 213 ? -15.636 -18.479 15.590 1.00 34.44 213 THR A N 1
ATOM 1629 C CA . THR A 1 213 ? -16.617 -19.064 16.496 1.00 34.44 213 THR A CA 1
ATOM 1630 C C . THR A 1 213 ? -16.363 -20.564 16.452 1.00 34.44 213 THR A C 1
ATOM 1632 O O . THR A 1 213 ? -16.780 -21.227 15.500 1.00 34.44 213 THR A O 1
ATOM 1635 N N . SER A 1 214 ? -15.547 -21.035 17.396 1.00 35.09 214 SER A N 1
ATOM 1636 C CA . SER A 1 214 ? -15.564 -22.426 17.840 1.00 35.09 214 SER A CA 1
ATOM 1637 C C . SER A 1 214 ? -16.871 -22.708 18.564 1.00 35.09 214 SER A C 1
ATOM 1639 O O . SER A 1 214 ? -17.386 -21.765 19.211 1.00 35.09 214 SER A O 1
#

Foldseek 3Di:
DDPPPLPAAFDPDPAQQLLSQLQSQLCLQPVPGDRDPVSSVVLQVQFFAPDAAPDGTHGDQLSSLVSLLVSQWAKEKEKQDPDQPRLVNDDDPVSSVSSVVVSVVSNVVSVVSVYHYYHDDDAPVVVQVLVVVVKKKWKWFQCCVPPVDQGIGIWIFNDDDPFWTWIFRSDDDDDPRVVRIDIDGRVVCQVGRAHDPVRIIMMMIIGHHPPPPD

Secondary structure (DSSP, 8-state):
-------PPPP-STT-HHHHHHHHHHHHH-TT---SHHHHHHHHHHHB-S-BTTBS--B-HHHHHHHHHHTT-EEEEEES--SPTTGGG---HHHHHHHHHHHHHHHHHHHHTT-EEEE----HHHHHHHHHTT-EEEEEEETHHHHS---EEEEEEEEE-SSEEEEE-S--SSSHHHHTEEEEEHHHHHHHS-BTTTTB-EEEEEEPPPP---